Protein AF-0000000078435002 (afdb_homodimer)

Solvent-accessible surface area (backbone atoms only — not comparable to full-atom values): 14988 Å² total; per-residue (Å²): 113,74,71,68,45,62,50,75,42,72,59,78,52,92,87,56,78,51,39,52,37,43,17,39,25,58,28,65,91,74,31,23,35,37,30,17,20,17,77,69,24,26,38,39,32,30,66,57,52,79,85,45,70,75,58,66,77,50,84,48,39,54,36,69,52,93,73,52,38,31,23,28,16,34,25,43,51,73,80,34,36,39,34,29,19,25,80,32,93,97,44,79,24,30,34,35,34,30,33,61,91,76,39,40,78,61,39,76,42,77,78,52,76,34,40,34,18,34,30,53,40,93,84,57,51,35,36,37,36,26,22,43,47,94,45,53,87,50,40,41,41,37,36,30,35,54,99,113,74,70,67,46,60,50,76,43,71,58,79,53,92,87,57,79,50,39,52,38,43,17,38,24,58,27,65,89,75,33,24,33,36,29,18,20,16,77,68,25,27,39,38,32,31,66,55,52,78,87,43,71,74,59,67,79,51,84,48,39,56,35,70,53,93,74,51,37,29,24,26,14,34,26,43,53,74,79,34,35,40,33,29,19,25,78,31,94,98,43,79,23,30,35,36,33,31,34,60,90,76,38,40,78,62,40,74,43,78,78,50,77,33,40,33,18,33,31,53,40,93,85,55,52,36,36,37,36,26,23,42,47,94,45,54,86,48,38,42,41,37,35,31,35,54,98

Sequence (294 aa):
MLPVDFYVLSLNLPFLSLQVPHAITLVEHLDLLCIADRENMRVVCPKAGLKSSQGEGQPAATIQEPDLGRVFGVAAYGDIVYVVNGPTSMLPVRGFTIDPRSETIIGHWGEFKNPHSIAVCVNGSALYVSEIGTNHQTNRIWKYVLVMLPVDFYVLSLNLPFLSLQVPHAITLVEHLDLLCIADRENMRVVCPKAGLKSSQGEGQPAATIQEPDLGRVFGVAAYGDIVYVVNGPTSMLPVRGFTIDPRSETIIGHWGEFKNPHSIAVCVNGSALYVSEIGTNHQTNRIWKYVLV

Radius of gyration: 17.51 Å; Cα contacts (8 Å, |Δi|>4): 843; chains: 2; bounding box: 48×48×40 Å

pLDDT: mean 90.38, std 12.0, range [29.78, 98.81]

Structure (mmCIF, N/CA/C/O backbone):
data_AF-0000000078435002-model_v1
#
loop_
_entity.id
_entity.type
_entity.pdbx_description
1 polymer 'Peptidyl-alpha-hydroxyglycine alpha-amidating lyase 2'
#
loop_
_atom_site.group_PDB
_atom_site.id
_atom_site.type_symbol
_atom_site.label_atom_id
_atom_site.label_alt_id
_atom_site.label_comp_id
_atom_site.label_asym_id
_atom_site.label_entity_id
_atom_site.label_seq_id
_atom_site.pdbx_PDB_ins_code
_atom_site.Cartn_x
_atom_site.Cartn_y
_atom_site.Cartn_z
_atom_site.occupancy
_atom_site.B_iso_or_equiv
_atom_site.auth_seq_id
_atom_site.auth_comp_id
_atom_site.auth_asym_id
_atom_site.auth_atom_id
_atom_site.pdbx_PDB_model_num
ATOM 1 N N . MET A 1 1 ? -24.062 8.82 0.445 1 29.8 1 MET A N 1
ATOM 2 C CA . MET A 1 1 ? -23.828 7.602 1.209 1 29.8 1 MET A CA 1
ATOM 3 C C . MET A 1 1 ? -23.344 6.48 0.301 1 29.8 1 MET A C 1
ATOM 5 O O . MET A 1 1 ? -24.062 6.027 -0.587 1 29.8 1 MET A O 1
ATOM 9 N N . LEU A 1 2 ? -22.266 6.602 -0.309 1 38.31 2 LEU A N 1
ATOM 10 C CA . LEU A 1 2 ? -22.031 5.684 -1.415 1 38.31 2 LEU A CA 1
ATOM 11 C C . LEU A 1 2 ? -22.281 4.242 -0.989 1 38.31 2 LEU A C 1
ATOM 13 O O . LEU A 1 2 ? -21.672 3.756 -0.032 1 38.31 2 LEU A O 1
ATOM 17 N N . PRO A 1 3 ? -23.625 3.834 -1.018 1 44.28 3 PRO A N 1
ATOM 18 C CA . PRO A 1 3 ? -24.047 2.465 -0.72 1 44.28 3 PRO A CA 1
ATOM 19 C C . PRO A 1 3 ? -23.094 1.413 -1.276 1 44.28 3 PRO A C 1
ATOM 21 O O . PRO A 1 3 ? -23.203 1.023 -2.441 1 44.28 3 PRO A O 1
ATOM 24 N N . VAL A 1 4 ? -21.844 1.599 -1.103 1 52.09 4 VAL A N 1
ATOM 25 C CA . VAL A 1 4 ? -21.062 0.706 -1.951 1 52.09 4 VAL A CA 1
ATOM 26 C C . VAL A 1 4 ? -21.375 -0.747 -1.607 1 52.09 4 VAL A C 1
ATOM 28 O O . VAL A 1 4 ? -21.156 -1.187 -0.476 1 52.09 4 VAL A O 1
ATOM 31 N N . ASP A 1 5 ? -22.438 -1.175 -2.234 1 66.62 5 ASP A N 1
ATOM 32 C CA . ASP A 1 5 ? -22.641 -2.621 -2.164 1 66.62 5 ASP A CA 1
ATOM 33 C C . ASP A 1 5 ? -21.484 -3.363 -2.826 1 66.62 5 ASP A C 1
ATOM 35 O O . ASP A 1 5 ? -20.953 -2.922 -3.854 1 66.62 5 ASP A O 1
ATOM 39 N N . PHE A 1 6 ? -20.859 -4.078 -1.921 1 75.56 6 PHE A N 1
ATOM 40 C CA . PHE A 1 6 ? -19.766 -4.887 -2.451 1 75.56 6 PHE A CA 1
ATOM 41 C C . PHE A 1 6 ? -20.172 -6.348 -2.559 1 75.56 6 PHE A C 1
ATOM 43 O O . PHE A 1 6 ? -20.906 -6.859 -1.703 1 75.56 6 PHE A O 1
ATOM 50 N N . TYR A 1 7 ? -20 -6.789 -3.771 1 80.56 7 TYR A N 1
ATOM 51 C CA . TYR A 1 7 ? -19.891 -8.242 -3.836 1 80.56 7 TYR A CA 1
ATOM 52 C C . TYR A 1 7 ? -18.469 -8.68 -3.498 1 80.56 7 TYR A C 1
ATOM 54 O O . TYR A 1 7 ? -17.5 -8.086 -3.967 1 80.56 7 TYR A O 1
ATOM 62 N N . VAL A 1 8 ? -18.359 -9.625 -2.555 1 83.19 8 VAL A N 1
ATOM 63 C CA . VAL A 1 8 ? -17.047 -9.977 -2.033 1 83.19 8 VAL A CA 1
ATOM 64 C C . VAL A 1 8 ? -16.719 -11.422 -2.393 1 83.19 8 VAL A C 1
ATOM 66 O O . VAL A 1 8 ? -17.562 -12.305 -2.279 1 83.19 8 VAL A O 1
ATOM 69 N N . LEU A 1 9 ? -15.555 -11.531 -2.891 1 81.38 9 LEU A N 1
ATOM 70 C CA . LEU A 1 9 ? -15.047 -12.875 -3.152 1 81.38 9 LEU A CA 1
ATOM 71 C C . LEU A 1 9 ? -13.625 -13.023 -2.625 1 81.38 9 LEU A C 1
ATOM 73 O O . LEU A 1 9 ? -12.875 -12.047 -2.553 1 81.38 9 LEU A O 1
ATOM 77 N N . SER A 1 10 ? -13.328 -14.203 -2.145 1 80.19 10 SER A N 1
ATOM 78 C CA . SER A 1 10 ? -11.93 -14.539 -1.901 1 80.19 10 SER A CA 1
ATOM 79 C C . SER A 1 10 ? -11.227 -14.945 -3.193 1 80.19 10 SER A C 1
ATOM 81 O O . SER A 1 10 ? -11.703 -15.812 -3.922 1 80.19 10 SER A O 1
ATOM 83 N N . LEU A 1 11 ? -10.234 -14.195 -3.484 1 81.38 11 LEU A N 1
ATOM 84 C CA . LEU A 1 11 ? -9.477 -14.594 -4.664 1 81.38 11 LEU A CA 1
ATOM 85 C C . LEU A 1 11 ? -8.797 -15.945 -4.441 1 81.38 11 LEU A C 1
ATOM 87 O O . LEU A 1 11 ? -8.07 -16.125 -3.459 1 81.38 11 LEU A O 1
ATOM 91 N N . ASN A 1 12 ? -9.148 -16.828 -5.246 1 76.75 12 ASN A N 1
ATOM 92 C CA . ASN A 1 12 ? -8.578 -18.172 -5.145 1 76.75 12 ASN A CA 1
ATOM 93 C C . ASN A 1 12 ? -7.16 -18.219 -5.711 1 76.75 12 ASN A C 1
ATOM 95 O O . ASN A 1 12 ? -6.953 -17.953 -6.898 1 76.75 12 ASN A O 1
ATOM 99 N N . LEU A 1 13 ? -6.227 -18.484 -4.77 1 84.12 13 LEU A N 1
ATOM 100 C CA . LEU A 1 13 ? -4.824 -18.594 -5.152 1 84.12 13 LEU A CA 1
ATOM 101 C C . LEU A 1 13 ? -4.262 -19.969 -4.809 1 84.12 13 LEU A C 1
ATOM 103 O O . LEU A 1 13 ? -3.344 -20.078 -3.992 1 84.12 13 LEU A O 1
ATOM 107 N N . PRO A 1 14 ? -4.809 -21.016 -5.387 1 73 14 PRO A N 1
ATOM 108 C CA . PRO A 1 14 ? -4.516 -22.375 -4.938 1 73 14 PRO A CA 1
ATOM 109 C C . PRO A 1 14 ? -3.023 -22.703 -4.984 1 73 14 PRO A C 1
ATOM 111 O O . PRO A 1 14 ? -2.541 -23.516 -4.191 1 73 14 PRO A O 1
ATOM 114 N N . PHE A 1 15 ? -2.271 -22.078 -5.723 1 78 15 PHE A N 1
ATOM 115 C CA . PHE A 1 15 ? -0.875 -22.469 -5.867 1 78 15 PHE A CA 1
ATOM 116 C C . PHE A 1 15 ? 0.044 -21.469 -5.184 1 78 15 PHE A C 1
ATOM 118 O O . PHE A 1 15 ? 1.267 -21.547 -5.312 1 78 15 PHE A O 1
ATOM 125 N N . LEU A 1 16 ? -0.598 -20.688 -4.418 1 87.25 16 LEU A N 1
ATOM 126 C CA . LEU A 1 16 ? 0.23 -19.656 -3.812 1 87.25 16 LEU A CA 1
ATOM 127 C C . LEU A 1 16 ? 0.142 -19.703 -2.291 1 87.25 16 LEU A C 1
ATOM 129 O O . LEU A 1 16 ? -0.919 -19.453 -1.718 1 87.25 16 LEU A O 1
ATOM 133 N N . SER A 1 17 ? 1.224 -20.203 -1.662 1 92.06 17 SER A N 1
ATOM 134 C CA . SER A 1 17 ? 1.349 -20.172 -0.209 1 92.06 17 SER A CA 1
ATOM 135 C C . SER A 1 17 ? 2.039 -18.891 0.254 1 92.06 17 SER A C 1
ATOM 137 O O . SER A 1 17 ? 3.268 -18.844 0.347 1 92.06 17 SER A O 1
ATOM 139 N N . LEU A 1 18 ? 1.281 -17.984 0.57 1 95.06 18 LEU A N 1
ATOM 140 C CA . LEU A 1 18 ? 1.817 -16.688 0.975 1 95.06 18 LEU A CA 1
ATOM 141 C C . LEU A 1 18 ? 2.26 -16.719 2.434 1 95.06 18 LEU A C 1
ATOM 143 O O . LEU A 1 18 ? 1.685 -17.438 3.248 1 95.06 18 LEU A O 1
ATOM 147 N N . GLN A 1 19 ? 3.279 -16.031 2.709 1 96.5 19 GLN A N 1
ATOM 148 C CA . GLN A 1 19 ? 3.725 -15.789 4.078 1 96.5 19 GLN A CA 1
ATOM 149 C C . GLN A 1 19 ? 3.852 -14.297 4.363 1 96.5 19 GLN A C 1
ATOM 151 O O . GLN A 1 19 ? 4.883 -13.688 4.07 1 96.5 19 GLN A O 1
ATOM 156 N N . VAL A 1 20 ? 2.832 -13.711 4.961 1 96.62 20 VAL A N 1
ATOM 157 C CA . VAL A 1 20 ? 2.68 -12.305 5.328 1 96.62 20 VAL A CA 1
ATOM 158 C C . VAL A 1 20 ? 2.576 -11.453 4.066 1 96.62 20 VAL A C 1
ATOM 160 O O . VAL A 1 20 ? 3.477 -10.664 3.766 1 96.62 20 VAL A O 1
ATOM 163 N N . PRO A 1 21 ? 1.497 -11.594 3.252 1 97.62 21 PRO A N 1
ATOM 164 C CA . PRO A 1 21 ? 1.264 -10.664 2.146 1 97.62 21 PRO A CA 1
ATOM 165 C C . PRO A 1 21 ? 1.124 -9.219 2.613 1 97.62 21 PRO A C 1
ATOM 167 O O . PRO A 1 21 ? 0.013 -8.766 2.896 1 97.62 21 PRO A O 1
ATOM 170 N N . HIS A 1 22 ? 2.207 -8.523 2.615 1 98.44 22 HIS A N 1
ATOM 171 C CA . HIS A 1 22 ? 2.354 -7.266 3.338 1 98.44 22 HIS A CA 1
ATOM 172 C C . HIS A 1 22 ? 1.808 -6.098 2.525 1 98.44 22 HIS A C 1
ATOM 174 O O . HIS A 1 22 ? 1.333 -5.109 3.094 1 98.44 22 HIS A O 1
ATOM 180 N N . ALA A 1 23 ? 1.899 -6.195 1.158 1 98.81 23 ALA A N 1
ATOM 181 C CA . ALA A 1 23 ? 1.432 -5.137 0.271 1 98.81 23 ALA A CA 1
ATOM 182 C C . ALA A 1 23 ? 0.914 -5.707 -1.045 1 98.81 23 ALA A C 1
ATOM 184 O O . ALA A 1 23 ? 1.352 -6.777 -1.479 1 98.81 23 ALA A O 1
ATOM 185 N N . ILE A 1 24 ? 0 -4.953 -1.66 1 98.75 24 ILE A N 1
ATOM 186 C CA . ILE A 1 24 ? -0.522 -5.387 -2.951 1 98.75 24 ILE A CA 1
ATOM 187 C C . ILE A 1 24 ? -0.66 -4.184 -3.883 1 98.75 24 ILE A C 1
ATOM 189 O O . ILE A 1 24 ? -0.829 -3.051 -3.424 1 98.75 24 ILE A O 1
ATOM 193 N N . THR A 1 25 ? -0.55 -4.426 -5.156 1 98.38 25 THR A N 1
ATOM 194 C CA . THR A 1 25 ? -0.807 -3.426 -6.188 1 98.38 25 THR A CA 1
ATOM 195 C C . THR A 1 25 ? -1.347 -4.082 -7.457 1 98.38 25 THR A C 1
ATOM 197 O O . THR A 1 25 ? -1.176 -5.285 -7.66 1 98.38 25 THR A O 1
ATOM 200 N N . LEU A 1 26 ? -2.01 -3.318 -8.258 1 97.06 26 LEU A N 1
ATOM 201 C CA . LEU A 1 26 ? -2.617 -3.83 -9.484 1 97.06 26 LEU A CA 1
ATOM 202 C C . LEU A 1 26 ? -1.849 -3.354 -10.711 1 97.06 26 LEU A C 1
ATOM 204 O O . LEU A 1 26 ? -1.561 -2.162 -10.844 1 97.06 26 LEU A O 1
ATOM 208 N N . VAL A 1 27 ? -1.473 -4.289 -11.477 1 96.69 27 VAL A N 1
ATOM 209 C CA . VAL A 1 27 ? -1.026 -3.992 -12.836 1 96.69 27 VAL A CA 1
ATOM 210 C C . VAL A 1 27 ? -2.154 -4.273 -13.828 1 96.69 27 VAL A C 1
ATOM 212 O O . VAL A 1 27 ? -2.201 -5.344 -14.438 1 96.69 27 VAL A O 1
ATOM 215 N N . GLU A 1 28 ? -2.932 -3.34 -14.055 1 94.12 28 GLU A N 1
ATOM 216 C CA . GLU A 1 28 ? -4.246 -3.561 -14.648 1 94.12 28 GLU A CA 1
ATOM 217 C C . GLU A 1 28 ? -4.133 -3.928 -16.125 1 94.12 28 GLU A C 1
ATOM 219 O O . GLU A 1 28 ? -4.887 -4.77 -16.625 1 94.12 28 GLU A O 1
ATOM 224 N N . HIS A 1 29 ? -3.193 -3.311 -16.797 1 94.12 29 HIS A N 1
ATOM 225 C CA . HIS A 1 29 ? -3.037 -3.605 -18.219 1 94.12 29 HIS A CA 1
ATOM 226 C C . HIS A 1 29 ? -2.721 -5.078 -18.438 1 94.12 29 HIS A C 1
ATOM 228 O O . HIS A 1 29 ? -3.145 -5.664 -19.438 1 94.12 29 HIS A O 1
ATOM 234 N N . LEU A 1 30 ? -2.109 -5.688 -17.469 1 94.69 30 LEU A N 1
ATOM 235 C CA . LEU A 1 30 ? -1.704 -7.086 -17.594 1 94.69 30 LEU A CA 1
ATOM 236 C C . LEU A 1 30 ? -2.643 -7.996 -16.812 1 94.69 30 LEU A C 1
ATOM 238 O O . LEU A 1 30 ? -2.438 -9.211 -16.75 1 94.69 30 LEU A O 1
ATOM 242 N N . ASP A 1 31 ? -3.664 -7.398 -16.188 1 94 31 ASP A N 1
ATOM 243 C CA . ASP A 1 31 ? -4.621 -8.117 -15.359 1 94 31 ASP A CA 1
ATOM 244 C C . ASP A 1 31 ? -3.914 -8.875 -14.242 1 94 31 ASP A C 1
ATOM 246 O O . ASP A 1 31 ? -4.191 -10.062 -14.016 1 94 31 ASP A O 1
ATOM 250 N N . LEU A 1 32 ? -2.965 -8.172 -13.562 1 95.25 32 LEU A N 1
ATOM 251 C CA . LEU A 1 32 ? -2.191 -8.805 -12.5 1 95.25 32 LEU A CA 1
ATOM 252 C C . LEU A 1 32 ? -2.418 -8.102 -11.164 1 95.25 32 LEU A C 1
ATOM 254 O O . LEU A 1 32 ? -2.561 -6.879 -11.117 1 95.25 32 LEU A O 1
ATOM 258 N N . LEU A 1 33 ? -2.494 -8.875 -10.164 1 96.31 33 LEU A N 1
ATOM 259 C CA . LEU A 1 33 ? -2.359 -8.438 -8.773 1 96.31 33 LEU A CA 1
ATOM 260 C C . LEU A 1 33 ? -0.997 -8.828 -8.211 1 96.31 33 LEU A C 1
ATOM 262 O O . LEU A 1 33 ? -0.725 -10.008 -7.996 1 96.31 33 LEU A O 1
ATOM 266 N N . CYS A 1 34 ? -0.119 -7.863 -7.973 1 98.44 34 CYS A N 1
ATOM 267 C CA . CYS A 1 34 ? 1.212 -8.172 -7.461 1 98.44 34 CYS A CA 1
ATOM 268 C C . CYS A 1 34 ? 1.256 -8.039 -5.941 1 98.44 34 CYS A C 1
ATOM 270 O O . CYS A 1 34 ? 0.761 -7.059 -5.387 1 98.44 34 CYS A O 1
ATOM 272 N N . ILE A 1 35 ? 1.831 -9.039 -5.32 1 98.5 35 ILE A N 1
ATOM 273 C CA . ILE A 1 35 ? 1.803 -9.188 -3.869 1 98.5 35 ILE A CA 1
ATOM 274 C C . ILE A 1 35 ? 3.23 -9.234 -3.326 1 98.5 35 ILE A C 1
ATOM 276 O O . ILE A 1 35 ? 4.055 -10.016 -3.799 1 98.5 35 ILE A O 1
ATOM 280 N N . ALA A 1 36 ? 3.523 -8.328 -2.404 1 98.81 36 ALA A N 1
ATOM 281 C CA . ALA A 1 36 ? 4.746 -8.477 -1.621 1 98.81 36 ALA A CA 1
ATOM 282 C C . ALA A 1 36 ? 4.617 -9.609 -0.602 1 98.81 36 ALA A C 1
ATOM 284 O O . ALA A 1 36 ? 4.02 -9.422 0.463 1 98.81 36 ALA A O 1
ATOM 285 N N . ASP A 1 37 ? 5.117 -10.727 -0.977 1 97.94 37 ASP A N 1
ATOM 286 C CA . ASP A 1 37 ? 5.125 -11.891 -0.096 1 97.94 37 ASP A CA 1
ATOM 287 C C . ASP A 1 37 ? 6.332 -11.867 0.837 1 97.94 37 ASP A C 1
ATOM 289 O O . ASP A 1 37 ? 7.309 -12.586 0.616 1 97.94 37 ASP A O 1
ATOM 293 N N . ARG A 1 38 ? 6.207 -11.109 1.902 1 98.25 38 ARG A N 1
ATOM 294 C CA . ARG A 1 38 ? 7.324 -10.547 2.648 1 98.25 38 ARG A CA 1
ATOM 295 C C . ARG A 1 38 ? 8.258 -11.641 3.15 1 98.25 38 ARG A C 1
ATOM 297 O O . ARG A 1 38 ? 9.453 -11.641 2.838 1 98.25 38 ARG A O 1
ATOM 304 N N . GLU A 1 39 ? 7.727 -12.633 3.811 1 97.19 39 GLU A N 1
ATOM 305 C CA . GLU A 1 39 ? 8.602 -13.578 4.5 1 97.19 39 GLU A CA 1
ATOM 306 C C . GLU A 1 39 ? 9.102 -14.664 3.555 1 97.19 39 GLU A C 1
ATOM 308 O O . GLU A 1 39 ? 10.078 -15.359 3.854 1 97.19 39 GLU A O 1
ATOM 313 N N . ASN A 1 40 ? 8.383 -14.836 2.363 1 97.06 40 ASN A N 1
ATOM 314 C CA . ASN A 1 40 ? 8.914 -15.719 1.332 1 97.06 40 ASN A CA 1
ATOM 315 C C . ASN A 1 40 ? 9.938 -15.008 0.455 1 97.06 40 ASN A C 1
ATOM 317 O O . ASN A 1 40 ? 10.508 -15.609 -0.454 1 97.06 40 ASN A O 1
ATOM 321 N N . MET A 1 41 ? 10.148 -13.75 0.726 1 98.31 41 MET A N 1
ATOM 322 C CA . MET A 1 41 ? 11.156 -12.938 0.054 1 98.31 41 MET A CA 1
ATOM 323 C C . MET A 1 41 ? 10.961 -12.961 -1.458 1 98.31 41 MET A C 1
ATOM 325 O O . MET A 1 41 ? 11.906 -13.211 -2.207 1 98.31 41 MET A O 1
ATOM 329 N N . ARG A 1 42 ? 9.711 -12.625 -1.868 1 98.56 42 ARG A N 1
ATOM 330 C CA . ARG A 1 42 ? 9.367 -12.625 -3.287 1 98.56 42 ARG A CA 1
ATOM 331 C C . ARG A 1 42 ? 8.188 -11.703 -3.566 1 98.56 42 ARG A C 1
ATOM 333 O O . ARG A 1 42 ? 7.496 -11.281 -2.641 1 98.56 42 ARG A O 1
ATOM 340 N N . VAL A 1 43 ? 8.094 -11.359 -4.809 1 98.75 43 VAL A N 1
ATOM 341 C CA . VAL A 1 43 ? 6.875 -10.758 -5.344 1 98.75 43 VAL A CA 1
ATOM 342 C C . VAL A 1 43 ? 6.172 -11.75 -6.266 1 98.75 43 VAL A C 1
ATOM 344 O O . VAL A 1 43 ? 6.801 -12.336 -7.156 1 98.75 43 VAL A O 1
ATOM 347 N N . VAL A 1 44 ? 4.938 -12.016 -6 1 98 44 VAL A N 1
ATOM 348 C CA . VAL A 1 44 ? 4.156 -12.875 -6.883 1 98 44 VAL A CA 1
ATOM 349 C C . VAL A 1 44 ? 3.018 -12.07 -7.512 1 98 44 VAL A C 1
ATOM 351 O O . VAL A 1 44 ? 2.432 -11.195 -6.863 1 98 44 VAL A O 1
ATOM 354 N N . CYS A 1 45 ? 2.695 -12.398 -8.773 1 97.19 45 CYS A N 1
ATOM 355 C CA . CYS A 1 45 ? 1.688 -11.648 -9.516 1 97.19 45 CYS A CA 1
ATOM 356 C C . CYS A 1 45 ? 0.699 -12.586 -10.195 1 97.19 45 CYS A C 1
ATOM 358 O O . CYS A 1 45 ? 0.815 -12.859 -11.391 1 97.19 45 CYS A O 1
ATOM 360 N N . PRO A 1 46 ? -0.263 -13.008 -9.445 1 95.12 46 PRO A N 1
ATOM 361 C CA . PRO A 1 46 ? -1.338 -13.797 -10.055 1 95.12 46 PRO A CA 1
ATOM 362 C C . PRO A 1 46 ? -2.295 -12.945 -10.883 1 95.12 46 PRO A C 1
ATOM 364 O O . PRO A 1 46 ? -2.229 -11.711 -10.844 1 95.12 46 PRO A O 1
ATOM 367 N N . LYS A 1 47 ? -3.146 -13.664 -11.641 1 93.12 47 LYS A N 1
ATOM 368 C CA . LYS A 1 47 ? -4.211 -12.961 -12.352 1 93.12 47 LYS A CA 1
ATOM 369 C C . LYS A 1 47 ? -5.184 -12.305 -11.383 1 93.12 47 LYS A C 1
ATOM 371 O O . LYS A 1 47 ? -5.59 -12.914 -10.391 1 93.12 47 LYS A O 1
ATOM 376 N N . ALA A 1 48 ? -5.457 -11.062 -11.648 1 91.88 48 ALA A N 1
ATOM 377 C CA . ALA A 1 48 ? -6.34 -10.289 -10.773 1 91.88 48 ALA A CA 1
ATOM 378 C C . ALA A 1 48 ? -7.805 -10.578 -11.086 1 91.88 48 ALA A C 1
ATOM 380 O O . ALA A 1 48 ? -8.68 -10.383 -10.234 1 91.88 48 ALA A O 1
ATOM 381 N N . GLY A 1 49 ? -8.117 -11.016 -12.359 1 89.12 49 GLY A N 1
ATOM 382 C CA . GLY A 1 49 ? -9.484 -11.289 -12.766 1 89.12 49 GLY A CA 1
ATOM 383 C C . GLY A 1 49 ? -10.305 -10.031 -13 1 89.12 49 GLY A C 1
ATOM 384 O O . GLY A 1 49 ? -11.492 -9.992 -12.68 1 89.12 49 GLY A O 1
ATOM 385 N N . LEU A 1 50 ? -9.672 -8.945 -13.445 1 86.62 50 LEU A N 1
ATOM 386 C CA . LEU A 1 50 ? -10.359 -7.688 -13.711 1 86.62 50 LEU A CA 1
ATOM 387 C C . LEU A 1 50 ? -11.133 -7.758 -15.023 1 86.62 50 LEU A C 1
ATOM 389 O O . LEU A 1 50 ? -12.156 -7.09 -15.188 1 86.62 50 LEU A O 1
ATOM 393 N N . LYS A 1 51 ? -10.609 -8.344 -16.062 1 78.75 51 LYS A N 1
ATOM 394 C CA . LYS A 1 51 ? -11.203 -8.375 -17.391 1 78.75 51 LYS A CA 1
ATOM 395 C C . LYS A 1 51 ? -11.984 -9.664 -17.609 1 78.75 51 LYS A C 1
ATOM 397 O O . LYS A 1 51 ? -13.062 -9.648 -18.219 1 78.75 51 LYS A O 1
ATOM 402 N N . SER A 1 52 ? -11.398 -10.734 -17.328 1 70.5 52 SER A N 1
ATOM 403 C CA . SER A 1 52 ? -12.016 -12.047 -17.5 1 70.5 52 SER A CA 1
ATOM 404 C C . SER A 1 52 ? -11.531 -13.023 -16.438 1 70.5 52 SER A C 1
ATOM 406 O O . SER A 1 52 ? -10.469 -12.836 -15.844 1 70.5 52 SER A O 1
ATOM 408 N N . SER A 1 53 ? -12.469 -13.789 -16.047 1 66.88 53 SER A N 1
ATOM 409 C CA . SER A 1 53 ? -12.078 -14.867 -15.133 1 66.88 53 SER A CA 1
ATOM 410 C C . SER A 1 53 ? -11.164 -15.867 -15.836 1 66.88 53 SER A C 1
ATOM 412 O O . SER A 1 53 ? -10.641 -16.781 -15.203 1 66.88 53 SER A O 1
ATOM 414 N N . GLN A 1 54 ? -10.938 -15.547 -17.125 1 65.31 54 GLN A N 1
ATOM 415 C CA . GLN A 1 54 ? -10.086 -16.469 -17.859 1 65.31 54 GLN A CA 1
ATOM 416 C C . GLN A 1 54 ? -8.656 -16.438 -17.344 1 65.31 54 GLN A C 1
ATOM 418 O O . GLN A 1 54 ? -8.094 -15.359 -17.125 1 65.31 54 GLN A O 1
ATOM 423 N N . GLY A 1 55 ? -8.094 -17.578 -16.953 1 62.34 55 GLY A N 1
ATOM 424 C CA . GLY A 1 55 ? -6.723 -17.719 -16.5 1 62.34 55 GLY A CA 1
ATOM 425 C C . GLY A 1 55 ? -6.609 -17.828 -14.984 1 62.34 55 GLY A C 1
ATOM 426 O O . GLY A 1 55 ? -5.508 -17.938 -14.445 1 62.34 55 GLY A O 1
ATOM 427 N N . GLU A 1 56 ? -7.848 -17.609 -14.438 1 65.56 56 GLU A N 1
ATOM 428 C CA . GLU A 1 56 ? -7.832 -17.922 -13.016 1 65.56 56 GLU A CA 1
ATOM 429 C C . GLU A 1 56 ? -7.285 -19.328 -12.766 1 65.56 56 GLU A C 1
ATOM 431 O O . GLU A 1 56 ?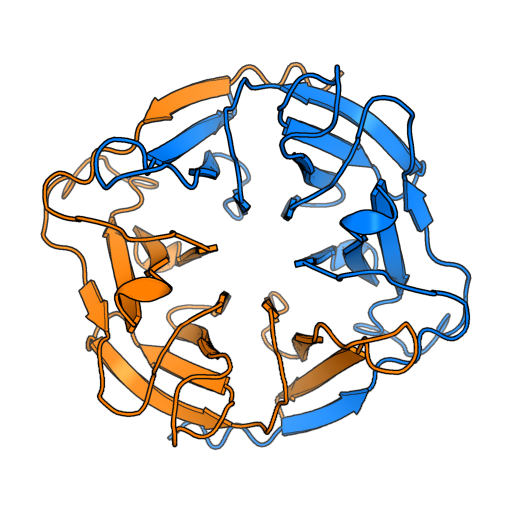 -7.582 -20.266 -13.523 1 65.56 56 GLU A O 1
ATOM 436 N N . GLY A 1 57 ? -6.34 -19.344 -12.016 1 69 57 GLY A N 1
ATOM 437 C CA . GLY A 1 57 ? -5.75 -20.641 -11.75 1 69 57 GLY A CA 1
ATOM 438 C C . GLY A 1 57 ? -4.375 -20.812 -12.367 1 69 57 GLY A C 1
ATOM 439 O O . GLY A 1 57 ? -3.662 -21.766 -12.055 1 69 57 GLY A O 1
ATOM 440 N N . GLN A 1 58 ? -4.039 -19.984 -13.359 1 79.75 58 GLN A N 1
ATOM 441 C CA . GLN A 1 58 ? -2.691 -20.047 -13.914 1 79.75 58 GLN A CA 1
ATOM 442 C C . GLN A 1 58 ? -1.646 -19.656 -12.875 1 79.75 58 GLN A C 1
ATOM 444 O O . GLN A 1 58 ? -1.941 -18.906 -11.938 1 79.75 58 GLN A O 1
ATOM 449 N N . PRO A 1 59 ? -0.44 -20.312 -13.102 1 89.25 59 PRO A N 1
ATOM 450 C CA . PRO A 1 59 ? 0.612 -19.953 -12.148 1 89.25 59 PRO A CA 1
ATOM 451 C C . PRO A 1 59 ? 0.924 -18.453 -12.156 1 89.25 59 PRO A C 1
ATOM 453 O O . PRO A 1 59 ? 0.896 -17.812 -13.219 1 89.25 59 PRO A O 1
ATOM 456 N N . ALA A 1 60 ? 1.156 -17.969 -11.078 1 94.19 60 ALA A N 1
ATOM 457 C CA . ALA A 1 60 ? 1.486 -16.562 -10.93 1 94.19 60 ALA A CA 1
ATOM 458 C C . ALA A 1 60 ? 2.918 -16.281 -11.375 1 94.19 60 ALA A C 1
ATOM 460 O O . ALA A 1 60 ? 3.816 -17.094 -11.156 1 94.19 60 ALA A O 1
ATOM 461 N N . ALA A 1 61 ? 3.094 -15.156 -12.078 1 95.81 61 ALA A N 1
ATOM 462 C CA . ALA A 1 61 ? 4.465 -14.672 -12.227 1 95.81 61 ALA A CA 1
ATOM 463 C C . ALA A 1 61 ? 5.133 -14.508 -10.859 1 95.81 61 ALA A C 1
ATOM 465 O O . ALA A 1 61 ? 4.504 -14.047 -9.906 1 95.81 61 ALA A O 1
ATOM 466 N N . THR A 1 62 ? 6.434 -14.898 -10.742 1 97.81 62 THR A N 1
ATOM 467 C CA . THR A 1 62 ? 7.137 -14.875 -9.469 1 97.81 62 THR A CA 1
ATOM 468 C C . THR A 1 62 ? 8.531 -14.266 -9.625 1 97.81 62 THR A C 1
ATOM 470 O O . THR A 1 62 ? 9.297 -14.68 -10.492 1 97.81 62 THR A O 1
ATOM 473 N N . ILE A 1 63 ? 8.789 -13.297 -8.922 1 98.5 63 ILE A N 1
ATOM 474 C CA . ILE A 1 63 ? 10.109 -12.672 -8.859 1 98.5 63 ILE A CA 1
ATOM 475 C C . ILE A 1 63 ? 10.75 -12.953 -7.504 1 98.5 63 ILE A C 1
ATOM 477 O O . ILE A 1 63 ? 10.273 -12.469 -6.473 1 98.5 63 ILE A O 1
ATOM 481 N N . GLN A 1 64 ? 11.742 -13.734 -7.496 1 97.88 64 GLN A N 1
ATOM 482 C CA . GLN A 1 64 ? 12.516 -14.094 -6.316 1 97.88 64 GLN A CA 1
ATOM 483 C C . GLN A 1 64 ? 14.008 -14.188 -6.641 1 97.88 64 G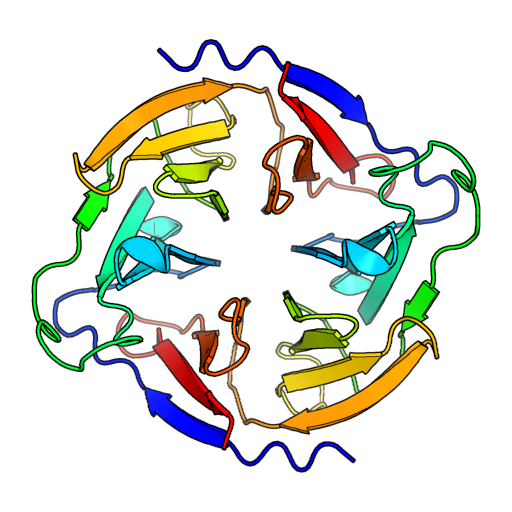LN A C 1
ATOM 485 O O . GLN A 1 64 ? 14.445 -15.133 -7.297 1 97.88 64 GLN A O 1
ATOM 490 N N . GLU A 1 65 ? 14.672 -13.203 -6.309 1 96.38 65 GLU A N 1
ATOM 491 C CA . GLU A 1 65 ? 16.109 -13.125 -6.555 1 96.38 65 GLU A CA 1
ATOM 492 C C . GLU A 1 65 ? 16.875 -13 -5.246 1 96.38 65 GLU A C 1
ATOM 494 O O . GLU A 1 65 ? 16.359 -12.492 -4.254 1 96.38 65 GLU A O 1
ATOM 499 N N . PRO A 1 66 ? 18.156 -13.391 -5.207 1 95.06 66 PRO A N 1
ATOM 500 C CA . PRO A 1 66 ? 18.938 -13.422 -3.973 1 95.06 66 PRO A CA 1
ATOM 501 C C . PRO A 1 66 ? 19.094 -12.047 -3.33 1 95.06 66 PRO A C 1
ATOM 503 O O . PRO A 1 66 ? 19.266 -11.945 -2.113 1 95.06 66 PRO A O 1
ATOM 506 N N . ASP A 1 67 ? 18.969 -11.023 -4.145 1 96.75 67 ASP A N 1
ATOM 507 C CA . ASP A 1 67 ? 19.25 -9.703 -3.586 1 96.75 67 ASP A CA 1
ATOM 508 C C . ASP A 1 67 ? 17.969 -8.992 -3.18 1 96.75 67 ASP A C 1
ATOM 510 O O . ASP A 1 67 ? 18 -7.875 -2.658 1 96.75 67 ASP A O 1
ATOM 514 N N . LEU A 1 68 ? 16.875 -9.57 -3.367 1 97.88 68 LEU A N 1
ATOM 515 C CA . LEU A 1 68 ? 15.594 -8.906 -3.111 1 97.88 68 LEU A CA 1
ATOM 516 C C . LEU A 1 68 ? 15.305 -8.844 -1.615 1 97.88 68 LEU A C 1
ATOM 518 O O . LEU A 1 68 ? 14.961 -7.785 -1.087 1 97.88 68 LEU A O 1
ATOM 522 N N . GLY A 1 69 ? 15.469 -10.016 -0.903 1 98.12 69 GLY A N 1
ATOM 523 C CA . GLY A 1 69 ? 15.172 -10.078 0.52 1 98.12 69 GLY A CA 1
ATOM 524 C C . GLY A 1 69 ? 13.695 -9.914 0.829 1 98.12 69 GLY A C 1
ATOM 525 O O . GLY A 1 69 ? 12.844 -10.211 -0.012 1 98.12 69 GLY A O 1
ATOM 526 N N . ARG A 1 70 ? 13.398 -9.57 2.123 1 98.62 70 ARG A N 1
ATOM 527 C CA . ARG A 1 70 ? 12.023 -9.344 2.549 1 98.62 70 ARG A CA 1
ATOM 528 C C . ARG A 1 70 ? 11.422 -8.133 1.844 1 98.62 70 ARG A C 1
ATOM 530 O O . ARG A 1 70 ? 12.055 -7.086 1.745 1 98.62 70 ARG A O 1
ATOM 537 N N . VAL A 1 71 ? 10.258 -8.266 1.337 1 98.75 71 VAL A N 1
ATOM 538 C CA . VAL A 1 71 ? 9.625 -7.203 0.56 1 98.75 71 VAL A CA 1
ATOM 539 C C . VAL A 1 71 ? 8.484 -6.586 1.36 1 98.75 71 VAL A C 1
ATOM 541 O O . VAL A 1 71 ? 7.648 -7.305 1.92 1 98.75 71 VAL A O 1
ATOM 544 N N . PHE A 1 72 ? 8.391 -5.223 1.349 1 98.75 72 PHE A N 1
ATOM 545 C CA . PHE A 1 72 ? 7.434 -4.543 2.217 1 98.75 72 PHE A CA 1
ATOM 546 C C . PHE A 1 72 ? 6.441 -3.729 1.396 1 98.75 72 PHE A C 1
ATOM 548 O O . PHE A 1 72 ? 5.285 -3.562 1.794 1 98.75 72 PHE A O 1
ATOM 555 N N . GLY A 1 73 ? 6.887 -3.105 0.286 1 98.75 73 GLY A N 1
ATOM 556 C CA . GLY A 1 73 ? 6.004 -2.252 -0.495 1 98.75 73 GLY A CA 1
ATOM 557 C C . GLY A 1 73 ? 6.07 -2.527 -1.984 1 98.75 73 GLY A C 1
ATOM 558 O O . GLY A 1 73 ? 7.137 -2.859 -2.512 1 98.75 73 GLY A O 1
ATOM 559 N N . VAL A 1 74 ? 4.949 -2.383 -2.646 1 98.81 74 VAL A N 1
ATOM 560 C CA . VAL A 1 74 ? 4.836 -2.512 -4.094 1 98.81 74 VAL A CA 1
ATOM 561 C C . VAL A 1 74 ? 3.908 -1.428 -4.641 1 98.81 74 VAL A C 1
ATOM 563 O O . VAL A 1 74 ? 2.914 -1.073 -4 1 98.81 74 VAL A O 1
ATOM 566 N N . ALA A 1 75 ? 4.238 -0.904 -5.754 1 98 75 ALA A N 1
ATOM 567 C CA . ALA A 1 75 ? 3.404 0.044 -6.492 1 98 75 ALA A CA 1
ATOM 568 C C . ALA A 1 75 ? 3.605 -0.105 -7.996 1 98 75 ALA A C 1
ATOM 570 O O . ALA A 1 75 ? 4.73 -0.296 -8.461 1 98 75 ALA A O 1
ATOM 571 N N . ALA A 1 76 ? 2.523 0.007 -8.711 1 96.88 76 ALA A N 1
ATOM 572 C CA . ALA A 1 76 ? 2.59 -0.235 -10.148 1 96.88 76 ALA A CA 1
ATOM 573 C C . ALA A 1 76 ? 2.51 1.074 -10.93 1 96.88 76 ALA A C 1
ATOM 575 O O . ALA A 1 76 ? 1.828 2.012 -10.508 1 96.88 76 ALA A O 1
ATOM 576 N N . TYR A 1 77 ? 3.191 1.128 -12.008 1 94.25 77 TYR A N 1
ATOM 577 C CA . TYR A 1 77 ? 3.088 2.15 -13.039 1 94.25 77 TYR A CA 1
ATOM 578 C C . TYR A 1 77 ? 3.227 1.537 -14.43 1 94.25 77 TYR A C 1
ATOM 580 O O . TYR A 1 77 ? 4.281 0.999 -14.773 1 94.25 77 TYR A O 1
ATOM 588 N N . GLY A 1 78 ? 2.146 1.735 -15.203 1 93.69 78 GLY A N 1
ATOM 589 C CA . GLY A 1 78 ? 2.15 0.998 -16.453 1 93.69 78 GLY A CA 1
ATOM 590 C C . GLY A 1 78 ? 2.254 -0.503 -16.266 1 93.69 78 GLY A C 1
ATOM 591 O O . GLY A 1 78 ? 1.454 -1.099 -15.539 1 93.69 78 GLY A O 1
ATOM 592 N N . ASP A 1 79 ? 3.371 -1.107 -16.922 1 96 79 ASP A N 1
ATOM 593 C CA . ASP A 1 79 ? 3.539 -2.555 -16.844 1 96 79 ASP A CA 1
ATOM 594 C C . ASP A 1 79 ? 4.668 -2.92 -15.883 1 96 79 ASP A C 1
ATOM 596 O O . ASP A 1 79 ? 5.113 -4.07 -15.844 1 96 79 ASP A O 1
ATOM 600 N N . ILE A 1 80 ? 5.105 -1.924 -15.125 1 95.75 80 ILE A N 1
ATOM 601 C CA . ILE A 1 80 ? 6.242 -2.133 -14.234 1 95.75 80 ILE A CA 1
ATOM 602 C C . ILE A 1 80 ? 5.789 -2.018 -12.781 1 95.75 80 ILE A C 1
ATOM 604 O O . ILE A 1 80 ? 4.773 -1.382 -12.492 1 95.75 80 ILE A O 1
ATOM 608 N N . VAL A 1 81 ? 6.508 -2.705 -11.898 1 97.31 81 VAL A N 1
ATOM 609 C CA . VAL A 1 81 ? 6.227 -2.658 -10.469 1 97.31 81 VAL A CA 1
ATOM 610 C C . VAL A 1 81 ? 7.461 -2.17 -9.719 1 97.31 81 VAL A C 1
ATOM 612 O O . VAL A 1 81 ? 8.562 -2.684 -9.922 1 97.31 81 VAL A O 1
ATOM 615 N N . TYR A 1 82 ? 7.273 -1.174 -8.938 1 97 82 TYR A N 1
ATOM 616 C CA . TYR A 1 82 ? 8.297 -0.706 -8.008 1 97 82 TYR A CA 1
ATOM 617 C C . TYR A 1 82 ? 8.141 -1.363 -6.645 1 97 82 TYR A C 1
ATOM 619 O O . TYR A 1 82 ? 7.027 -1.494 -6.137 1 97 82 TYR A O 1
ATOM 627 N N . VAL A 1 83 ? 9.25 -1.773 -6.105 1 98.31 83 VAL A N 1
ATOM 628 C CA . VAL A 1 83 ? 9.273 -2.57 -4.887 1 98.31 83 VAL A CA 1
ATOM 629 C C . VAL A 1 83 ? 10.289 -1.991 -3.906 1 98.31 83 VAL A C 1
ATOM 631 O O . VAL A 1 83 ? 11.352 -1.522 -4.316 1 98.31 83 VAL A O 1
ATOM 634 N N . VAL A 1 84 ? 9.984 -1.969 -2.672 1 98.38 84 VAL A N 1
ATOM 635 C CA . VAL A 1 84 ? 11 -1.702 -1.656 1 98.38 84 VAL A CA 1
ATOM 636 C C . VAL A 1 84 ? 11.141 -2.914 -0.74 1 98.38 84 VAL A C 1
ATOM 638 O O . VAL A 1 84 ? 10.148 -3.488 -0.296 1 98.38 84 VAL A O 1
ATOM 641 N N . ASN A 1 85 ? 12.406 -3.355 -0.569 1 98.56 85 ASN A N 1
ATOM 642 C CA . ASN A 1 85 ? 12.664 -4.352 0.466 1 98.56 85 ASN A CA 1
ATOM 643 C C . ASN A 1 85 ? 12.906 -3.697 1.823 1 98.56 85 ASN A C 1
ATOM 645 O O . ASN A 1 85 ? 12.75 -2.484 1.97 1 98.56 85 ASN A O 1
ATOM 649 N N . GLY A 1 86 ? 13.078 -4.492 2.848 1 97.75 86 GLY A N 1
ATOM 650 C CA . GLY A 1 86 ? 13.422 -4.039 4.184 1 97.75 86 GLY A CA 1
ATOM 651 C C . GLY A 1 86 ? 14.578 -4.809 4.793 1 97.75 86 GLY A C 1
ATOM 652 O O . GLY A 1 86 ? 15.211 -5.625 4.121 1 97.75 86 GLY A O 1
ATOM 653 N N . PRO A 1 87 ? 14.883 -4.453 5.977 1 95.69 87 PRO A N 1
ATOM 654 C CA . PRO A 1 87 ? 16.031 -5.094 6.613 1 95.69 87 PRO A CA 1
ATOM 655 C C . PRO A 1 87 ? 15.992 -6.617 6.523 1 95.69 87 PRO A C 1
ATOM 657 O O . PRO A 1 87 ? 15.016 -7.238 6.961 1 95.69 87 PRO A O 1
ATOM 660 N N . THR A 1 88 ? 16.875 -7.176 5.797 1 94.62 88 THR A N 1
ATOM 661 C CA . THR A 1 88 ? 17.141 -8.602 5.617 1 94.62 88 THR A CA 1
ATOM 662 C C . THR A 1 88 ? 18.641 -8.891 5.734 1 94.62 88 THR A C 1
ATOM 664 O O . THR A 1 88 ? 19.453 -8.289 5.023 1 94.62 88 THR A O 1
ATOM 667 N N . SER A 1 89 ? 19.062 -9.766 6.574 1 90.44 89 SER A N 1
ATOM 668 C CA . SER A 1 89 ? 20.469 -9.992 6.93 1 90.44 89 SER A CA 1
ATOM 669 C C . SER A 1 89 ? 21.375 -9.875 5.711 1 90.44 89 SER A C 1
ATOM 671 O O . SER A 1 89 ? 21.141 -10.531 4.691 1 90.44 89 SER A O 1
ATOM 673 N N . MET A 1 90 ? 22.344 -8.898 5.738 1 92.44 90 MET A N 1
ATOM 674 C CA . MET A 1 90 ? 23.484 -8.688 4.852 1 92.44 90 MET A CA 1
ATOM 675 C C . MET A 1 90 ? 23.016 -8.188 3.486 1 92.44 90 MET A C 1
ATOM 677 O O . MET A 1 90 ? 23.766 -8.258 2.512 1 92.44 90 MET A O 1
ATOM 681 N N . LEU A 1 91 ? 21.75 -7.844 3.283 1 96.81 91 LEU A N 1
ATOM 682 C CA . LEU A 1 91 ? 21.297 -7.305 2.008 1 96.81 91 LEU A CA 1
ATOM 683 C C . LEU A 1 91 ? 21.078 -5.797 2.1 1 96.81 91 LEU A C 1
ATOM 685 O O . LEU A 1 91 ? 20.578 -5.297 3.111 1 96.81 91 LEU A O 1
ATOM 689 N N . PRO A 1 92 ? 21.516 -5.055 1.08 1 97.38 92 PRO A N 1
ATOM 690 C CA . PRO A 1 92 ? 21.156 -3.635 1.054 1 97.38 92 PRO A CA 1
ATOM 691 C C . PRO A 1 92 ? 19.641 -3.408 1.045 1 97.38 92 PRO A C 1
ATOM 693 O O . PRO A 1 92 ? 18.906 -4.18 0.428 1 97.38 92 PRO A O 1
ATOM 696 N N . VAL A 1 93 ? 19.188 -2.439 1.752 1 97.69 93 VAL A N 1
ATOM 697 C CA . VAL A 1 93 ? 17.797 -2.025 1.731 1 97.69 93 VAL A CA 1
ATOM 698 C C . VAL A 1 93 ? 17.594 -0.946 0.67 1 97.69 93 VAL A C 1
ATOM 700 O O . VAL A 1 93 ? 18.156 0.143 0.768 1 97.69 93 VAL A O 1
ATOM 703 N N . ARG A 1 94 ? 16.812 -1.224 -0.359 1 97.25 94 ARG A N 1
ATOM 704 C CA . ARG A 1 94 ? 16.719 -0.341 -1.518 1 97.25 94 ARG A CA 1
ATOM 705 C C . ARG A 1 94 ? 15.438 -0.603 -2.299 1 97.25 94 ARG A C 1
ATOM 707 O O . ARG A 1 94 ? 14.625 -1.444 -1.908 1 97.25 94 ARG A O 1
ATOM 714 N N . GLY A 1 95 ? 15.25 0.195 -3.318 1 96.75 95 GLY A N 1
ATOM 715 C CA . GLY A 1 95 ? 14.172 -0.008 -4.27 1 96.75 95 GLY A CA 1
ATOM 716 C C . GLY A 1 95 ? 14.57 -0.871 -5.449 1 96.75 95 GLY A C 1
ATOM 717 O O . GLY A 1 95 ? 15.75 -0.938 -5.805 1 96.75 95 GLY A O 1
ATOM 718 N N . PHE A 1 96 ? 13.57 -1.507 -5.977 1 97.12 96 PHE A N 1
ATOM 719 C CA . PHE A 1 96 ? 13.719 -2.359 -7.152 1 97.12 96 PHE A CA 1
ATOM 720 C C . PHE A 1 96 ? 12.664 -2.027 -8.195 1 97.12 96 PHE A C 1
ATOM 722 O O . PHE A 1 96 ? 11.531 -1.678 -7.855 1 97.12 96 PHE A O 1
ATOM 729 N N . THR A 1 97 ? 13.094 -2.088 -9.414 1 96.25 97 THR A N 1
ATOM 730 C CA . THR A 1 97 ? 12.148 -2.074 -10.531 1 96.25 97 THR A CA 1
ATOM 731 C C . THR A 1 97 ? 12.008 -3.467 -11.141 1 96.25 97 THR A C 1
ATOM 733 O O 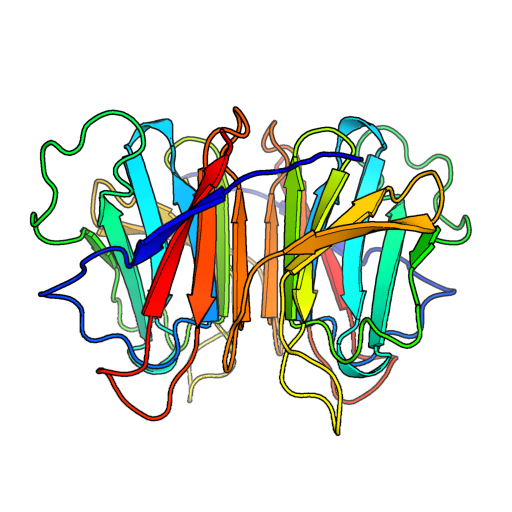. THR A 1 97 ? 13.008 -4.098 -11.484 1 96.25 97 THR A O 1
ATOM 736 N N . ILE A 1 98 ? 10.75 -3.928 -11.203 1 97.5 98 ILE A N 1
ATOM 737 C CA . ILE A 1 98 ? 10.547 -5.285 -11.695 1 97.5 98 ILE A CA 1
ATOM 738 C C . ILE A 1 98 ? 9.625 -5.262 -12.914 1 97.5 98 ILE A C 1
ATOM 740 O O . ILE A 1 98 ? 8.703 -4.449 -12.984 1 97.5 98 ILE A O 1
ATOM 744 N N . ASP A 1 99 ? 9.891 -6.156 -13.836 1 97.62 99 ASP A N 1
ATOM 745 C CA . ASP A 1 99 ? 8.984 -6.477 -14.938 1 97.62 99 ASP A CA 1
ATOM 746 C C . ASP A 1 99 ? 8.336 -7.844 -14.742 1 97.62 99 ASP A C 1
ATOM 748 O O . ASP A 1 99 ? 8.992 -8.875 -14.93 1 97.62 99 ASP A O 1
ATOM 752 N N . PRO A 1 100 ? 7.055 -7.789 -14.328 1 97.56 100 PRO A N 1
ATOM 753 C CA . PRO A 1 100 ? 6.422 -9.078 -14.055 1 97.56 100 PRO A CA 1
ATOM 754 C C . PRO A 1 100 ? 6.348 -9.977 -15.289 1 97.56 100 PRO A C 1
ATOM 756 O O . PRO A 1 100 ? 6.277 -11.203 -15.164 1 97.56 100 PRO A O 1
ATOM 759 N N . ARG A 1 101 ? 6.395 -9.445 -16.5 1 97.12 101 ARG A N 1
ATOM 760 C CA . ARG A 1 101 ? 6.285 -10.219 -17.719 1 97.12 101 ARG A CA 1
ATOM 761 C C . ARG A 1 101 ? 7.512 -11.109 -17.922 1 97.12 101 ARG A C 1
ATOM 763 O O . ARG A 1 101 ? 7.391 -12.242 -18.391 1 97.12 101 ARG A O 1
ATOM 770 N N . SER A 1 102 ? 8.625 -10.586 -17.547 1 97.12 102 SER A N 1
ATOM 771 C CA . SER A 1 102 ? 9.859 -11.352 -17.688 1 97.12 102 SER A CA 1
ATOM 772 C C . SER A 1 102 ? 10.305 -11.945 -16.344 1 97.12 102 SER A C 1
ATOM 774 O O . SER A 1 102 ? 11.297 -12.672 -16.281 1 97.12 102 SER A O 1
ATOM 776 N N . GLU A 1 103 ? 9.562 -11.625 -15.242 1 97.56 103 GLU A N 1
ATOM 777 C CA . GLU A 1 103 ? 9.867 -12.102 -13.898 1 97.56 103 GLU A CA 1
ATOM 778 C C . GLU A 1 103 ? 11.305 -11.766 -13.5 1 97.56 103 GLU A C 1
ATOM 780 O O . GLU A 1 103 ? 12.023 -12.625 -12.969 1 97.56 103 GLU A O 1
ATOM 785 N N . THR A 1 104 ? 11.641 -10.477 -13.812 1 96.44 104 THR A N 1
ATOM 786 C CA . THR A 1 104 ? 13.023 -10.086 -13.547 1 96.44 104 THR A CA 1
ATOM 787 C C . THR A 1 104 ? 13.078 -8.719 -12.859 1 96.44 104 THR A C 1
ATOM 789 O O . THR A 1 104 ? 12.172 -7.902 -13.023 1 96.44 104 THR A O 1
ATOM 792 N N . ILE A 1 105 ? 14.156 -8.547 -12.102 1 97.31 105 ILE A N 1
ATOM 793 C CA . ILE A 1 105 ? 14.508 -7.227 -11.594 1 97.31 105 ILE A CA 1
ATOM 794 C C . ILE A 1 105 ? 15.289 -6.457 -12.656 1 97.31 105 ILE A C 1
ATOM 796 O O . ILE A 1 105 ? 16.328 -6.914 -13.125 1 97.31 105 ILE A O 1
ATOM 800 N N . ILE A 1 106 ? 14.789 -5.344 -13.031 1 96.12 106 ILE A N 1
ATOM 801 C CA . ILE A 1 106 ? 15.422 -4.641 -14.141 1 96.12 106 ILE A CA 1
ATOM 802 C C . ILE A 1 106 ? 16.062 -3.35 -13.641 1 96.12 106 ILE A C 1
ATOM 804 O O . ILE A 1 106 ? 16.625 -2.582 -14.43 1 96.12 106 ILE A O 1
ATOM 808 N N . GLY A 1 107 ? 15.992 -3.045 -12.32 1 94.88 107 GLY A N 1
ATOM 809 C CA . GLY A 1 107 ? 16.625 -1.849 -11.781 1 94.88 107 GLY A CA 1
ATOM 810 C C . GLY A 1 107 ? 16.734 -1.855 -10.266 1 94.88 107 GLY A C 1
ATOM 811 O O . GLY A 1 107 ? 15.961 -2.541 -9.594 1 94.88 107 GLY A O 1
ATOM 812 N N . HIS A 1 108 ? 17.719 -1.17 -9.727 1 95.75 108 HIS A N 1
ATOM 813 C CA . HIS A 1 108 ? 17.953 -0.916 -8.312 1 95.75 108 HIS A CA 1
ATOM 814 C C . HIS A 1 108 ? 18.125 0.576 -8.039 1 95.75 108 HIS A C 1
ATOM 816 O O . HIS A 1 108 ? 18.75 1.291 -8.82 1 95.75 108 HIS A O 1
ATOM 822 N N . TRP A 1 109 ? 17.547 1.014 -6.996 1 93 109 TRP A N 1
ATOM 823 C CA . TRP A 1 109 ? 17.656 2.441 -6.719 1 93 109 TRP A CA 1
ATOM 824 C C . TRP A 1 109 ? 17.453 2.725 -5.234 1 93 109 TRP A C 1
ATOM 826 O O . TRP A 1 109 ? 16.891 1.898 -4.512 1 93 109 TRP A O 1
ATOM 836 N N . GLY A 1 110 ? 17.953 3.801 -4.816 1 92.25 110 GLY A N 1
ATOM 837 C CA . GLY A 1 110 ? 17.688 4.289 -3.473 1 92.25 110 GLY A CA 1
ATOM 838 C C . GLY A 1 110 ? 18.516 3.594 -2.41 1 92.25 110 GLY A C 1
ATOM 839 O O . GLY A 1 110 ? 19.172 2.59 -2.686 1 92.25 110 GLY A O 1
ATOM 840 N N . GLU A 1 111 ? 18.562 4.152 -1.28 1 92.56 111 GLU A N 1
ATOM 841 C CA . GLU A 1 111 ? 19.109 3.645 -0.027 1 92.56 111 GLU A CA 1
ATOM 842 C C . GLU A 1 111 ? 18.203 3.998 1.154 1 92.56 111 GLU A C 1
ATOM 844 O O . GLU A 1 111 ? 17.938 5.176 1.401 1 92.56 111 GLU A O 1
ATOM 849 N N . PHE A 1 112 ? 17.766 2.926 1.775 1 94.38 112 PHE A N 1
ATOM 850 C CA . PHE A 1 112 ? 16.812 3.143 2.859 1 94.38 112 PHE A CA 1
ATOM 851 C C . PHE A 1 112 ? 17.266 2.436 4.129 1 94.38 112 PHE A C 1
ATOM 853 O O . PHE A 1 112 ? 18.172 1.608 4.09 1 94.38 112 PHE A O 1
ATOM 860 N N . LYS A 1 113 ? 16.672 2.836 5.176 1 94.25 113 LYS A N 1
ATOM 861 C CA . LYS A 1 113 ? 16.891 2.127 6.434 1 94.25 113 LYS A CA 1
ATOM 862 C C . LYS A 1 113 ? 15.773 1.133 6.711 1 94.25 113 LYS A C 1
ATOM 864 O O . LYS A 1 113 ? 16.016 -0.063 6.879 1 94.25 113 LYS A O 1
ATOM 869 N N . ASN A 1 114 ? 14.523 1.558 6.734 1 96.88 114 ASN A N 1
ATOM 870 C CA . ASN A 1 114 ? 13.375 0.706 7.031 1 96.88 114 ASN A CA 1
ATOM 871 C C . ASN A 1 114 ? 12.148 1.118 6.219 1 96.88 114 ASN A C 1
ATOM 873 O O . ASN A 1 114 ? 11.133 1.521 6.789 1 96.88 114 ASN A O 1
ATOM 877 N N . PRO A 1 115 ? 12.195 1.024 4.84 1 97.31 115 PRO A N 1
ATOM 878 C CA . PRO A 1 115 ? 11.023 1.374 4.031 1 97.31 115 PRO A CA 1
ATOM 879 C C . PRO A 1 115 ? 9.844 0.432 4.262 1 97.31 115 PRO A C 1
ATOM 881 O O . PRO A 1 115 ? 10.047 -0.751 4.547 1 97.31 115 PRO A O 1
ATOM 884 N N . HIS A 1 116 ? 8.703 0.971 4.145 1 98.38 116 HIS A N 1
ATOM 885 C CA . HIS A 1 116 ? 7.555 0.16 4.531 1 98.38 116 HIS A CA 1
ATOM 886 C C . HIS A 1 116 ? 6.465 0.207 3.469 1 98.38 116 HIS A C 1
ATOM 888 O O . HIS A 1 116 ? 5.707 -0.753 3.307 1 98.38 116 HIS A O 1
ATOM 894 N N . SER A 1 117 ? 6.336 1.338 2.768 1 98.62 117 SER A N 1
ATOM 895 C CA . SER A 1 117 ? 5.312 1.506 1.742 1 98.62 117 SER A CA 1
ATOM 896 C C . SER A 1 117 ? 5.809 2.396 0.607 1 98.62 117 SER A C 1
ATOM 898 O O . SER A 1 117 ? 6.766 3.152 0.776 1 98.62 117 SER A O 1
ATOM 900 N N . ILE A 1 118 ? 5.121 2.277 -0.543 1 98.38 118 ILE A N 1
ATOM 901 C CA . ILE A 1 118 ? 5.508 2.998 -1.752 1 98.38 118 ILE A CA 1
ATOM 902 C C . ILE A 1 118 ? 4.258 3.354 -2.559 1 98.38 118 ILE A C 1
ATOM 904 O O . ILE A 1 118 ? 3.299 2.58 -2.6 1 98.38 118 ILE A O 1
ATOM 908 N N . ALA A 1 119 ? 4.266 4.516 -3.125 1 97.56 119 ALA A N 1
ATOM 909 C CA . ALA A 1 119 ? 3.234 4.977 -4.047 1 97.56 119 ALA A CA 1
ATOM 910 C C . ALA A 1 119 ? 3.852 5.68 -5.254 1 97.56 119 ALA A C 1
ATOM 912 O O . ALA A 1 119 ? 4.848 6.391 -5.121 1 97.56 119 ALA A O 1
ATOM 913 N N . VAL A 1 120 ? 3.242 5.477 -6.363 1 95.19 120 VAL A N 1
ATOM 914 C CA . VAL A 1 120 ? 3.721 6.094 -7.598 1 95.19 120 VAL A CA 1
ATOM 915 C C . VAL A 1 120 ? 2.6 6.91 -8.234 1 95.19 120 VAL A C 1
ATOM 917 O O . VAL A 1 120 ? 1.445 6.477 -8.266 1 95.19 120 VAL A O 1
ATOM 920 N N . CYS A 1 121 ? 2.992 8.039 -8.773 1 91.25 121 CYS A N 1
ATOM 921 C CA . CYS A 1 121 ? 1.98 8.867 -9.422 1 91.25 121 CYS A CA 1
ATOM 922 C C . CYS A 1 121 ? 1.567 8.281 -10.766 1 91.25 121 CYS A C 1
ATOM 924 O O . CYS A 1 121 ? 2.34 7.559 -11.398 1 91.25 121 CYS A O 1
ATOM 926 N N . VAL A 1 122 ? 0.427 8.703 -11.219 1 83.81 122 VAL A N 1
ATOM 927 C CA . VAL A 1 122 ? -0.204 8.094 -12.383 1 83.81 122 VAL A CA 1
ATOM 928 C C . VAL A 1 122 ? 0.586 8.445 -13.641 1 83.81 122 VAL A C 1
ATOM 930 O O . VAL A 1 122 ? 0.613 7.676 -14.602 1 83.81 122 VAL A O 1
ATOM 933 N N . ASN A 1 123 ? 1.25 9.547 -13.602 1 85 123 ASN A N 1
ATOM 934 C CA . ASN A 1 123 ? 2.002 9.922 -14.797 1 85 123 ASN A CA 1
ATOM 935 C C . ASN A 1 123 ? 3.463 9.492 -14.695 1 85 123 ASN A C 1
ATOM 937 O O . ASN A 1 123 ? 4.258 9.758 -15.602 1 85 123 ASN A O 1
ATOM 941 N N . GLY A 1 124 ? 3.75 8.891 -13.547 1 84.38 124 GLY A N 1
ATOM 942 C CA . GLY A 1 124 ? 5.07 8.305 -13.367 1 84.38 124 GLY A CA 1
ATOM 943 C C . GLY A 1 124 ? 6.137 9.328 -13.023 1 84.38 124 GLY A C 1
ATOM 944 O O . GLY A 1 124 ? 7.32 8.992 -12.945 1 84.38 124 GLY A O 1
ATOM 945 N N . SER A 1 125 ? 5.793 10.578 -12.703 1 86.12 125 SER A N 1
ATOM 946 C CA . SER A 1 125 ? 6.766 11.648 -12.516 1 86.12 125 SER A CA 1
ATOM 947 C C . SER A 1 125 ? 7.379 11.602 -11.117 1 86.12 125 SER A C 1
ATOM 949 O O . SER A 1 125 ? 8.438 12.188 -10.875 1 86.12 125 SER A O 1
ATOM 951 N N . ALA A 1 126 ? 6.645 10.938 -10.219 1 91.31 126 ALA A N 1
ATOM 952 C CA . ALA A 1 126 ? 7.141 10.922 -8.844 1 91.31 126 ALA A CA 1
ATOM 953 C C . ALA A 1 126 ? 6.781 9.609 -8.148 1 91.31 126 ALA A C 1
ATOM 955 O O . ALA A 1 126 ? 5.762 8.992 -8.461 1 91.31 126 ALA A O 1
ATOM 956 N N . LEU A 1 127 ? 7.633 9.25 -7.254 1 93.94 127 LEU A N 1
ATOM 957 C CA . LEU A 1 127 ? 7.441 8.094 -6.379 1 93.94 127 LEU A CA 1
ATOM 958 C C . LEU A 1 127 ? 7.711 8.469 -4.922 1 93.94 127 LEU A C 1
ATOM 960 O O . LEU A 1 127 ? 8.625 9.25 -4.637 1 93.94 127 LEU A O 1
ATOM 964 N N . TYR A 1 128 ? 6.875 7.98 -4.051 1 95.75 128 TYR A N 1
ATOM 965 C CA . TYR A 1 128 ? 7.02 8.25 -2.623 1 95.75 128 TYR A CA 1
ATOM 966 C C . TYR A 1 128 ? 7.277 6.961 -1.85 1 95.75 128 TYR A C 1
ATOM 968 O O . TYR A 1 128 ? 6.676 5.922 -2.141 1 95.75 128 TYR A O 1
ATOM 976 N N . VAL A 1 129 ? 8.172 7.012 -0.885 1 97.19 129 VAL A N 1
ATOM 977 C CA . VAL A 1 129 ? 8.469 5.887 -0.005 1 97.19 129 VAL A CA 1
ATOM 978 C C . VAL A 1 129 ? 8.367 6.332 1.453 1 97.19 129 VAL A C 1
ATOM 980 O O . VAL A 1 129 ? 8.945 7.348 1.839 1 97.19 129 VAL A O 1
ATOM 983 N N . SER A 1 130 ? 7.555 5.633 2.213 1 97.25 130 SER A N 1
ATOM 984 C CA . SER A 1 130 ? 7.531 5.879 3.65 1 97.25 130 SER A CA 1
ATOM 985 C C . SER A 1 130 ? 8.531 4.988 4.379 1 97.25 130 SER A C 1
ATOM 987 O O . SER A 1 130 ? 8.672 3.807 4.051 1 97.25 130 SER A O 1
ATOM 989 N N . GLU A 1 131 ? 9.258 5.52 5.301 1 95.25 131 GLU A N 1
ATOM 990 C CA . GLU A 1 131 ? 10.164 4.777 6.176 1 95.25 131 GLU A CA 1
ATOM 991 C C . GLU A 1 131 ? 9.703 4.836 7.629 1 95.25 131 GLU A C 1
ATOM 993 O O . GLU A 1 131 ? 9.312 5.898 8.117 1 95.25 131 GLU A O 1
ATOM 998 N N . ILE A 1 132 ? 9.719 3.658 8.227 1 95.62 132 ILE A N 1
ATOM 999 C CA . ILE A 1 132 ? 9.383 3.584 9.648 1 95.62 132 ILE A CA 1
ATOM 1000 C C . ILE A 1 132 ? 10.656 3.639 10.484 1 95.62 132 ILE A C 1
ATOM 1002 O O . ILE A 1 132 ? 11.555 2.812 10.312 1 95.62 132 ILE A O 1
ATOM 1006 N N . GLY A 1 133 ? 10.766 4.609 11.344 1 90.19 133 GLY A N 1
ATOM 1007 C CA . GLY A 1 133 ? 11.898 4.766 12.242 1 90.19 133 GLY A CA 1
ATOM 1008 C C . GLY A 1 133 ? 11.555 4.449 13.688 1 90.19 133 GLY A C 1
ATOM 1009 O O . GLY A 1 133 ? 10.5 3.869 13.969 1 90.19 133 GLY A O 1
ATOM 1010 N N . THR A 1 134 ? 12.547 4.703 14.523 1 84.38 134 THR A N 1
ATOM 1011 C CA . THR A 1 134 ? 12.406 4.406 15.945 1 84.38 134 THR A CA 1
ATOM 1012 C C . THR A 1 134 ? 11.688 5.543 16.672 1 84.38 134 THR A C 1
ATOM 1014 O O . THR A 1 134 ? 11.203 5.367 17.781 1 84.38 134 THR A O 1
ATOM 1017 N N . ASN A 1 135 ? 11.672 6.699 16.031 1 81.56 135 ASN A N 1
ATOM 1018 C CA . ASN A 1 135 ? 10.977 7.848 16.594 1 81.56 135 ASN A CA 1
ATOM 1019 C C . ASN A 1 135 ? 10.484 8.789 15.5 1 81.56 135 ASN A C 1
ATOM 1021 O O . ASN A 1 135 ? 10.617 8.5 14.312 1 81.56 135 ASN A O 1
ATOM 1025 N N . HIS A 1 136 ? 9.852 9.891 15.938 1 79.12 136 HIS A N 1
ATOM 1026 C CA . HIS A 1 136 ? 9.195 10.812 15.016 1 79.12 136 HIS A CA 1
ATOM 1027 C C . HIS A 1 136 ? 10.203 11.453 14.07 1 79.12 136 HIS A C 1
ATOM 1029 O O . HIS A 1 136 ? 9.852 11.836 12.953 1 79.12 136 HIS A O 1
ATOM 1035 N N . GLN A 1 137 ? 11.469 11.492 14.5 1 76.75 137 GLN A N 1
ATOM 1036 C CA . GLN A 1 137 ? 12.492 12.141 13.68 1 76.75 137 GLN A CA 1
ATOM 1037 C C . GLN A 1 137 ? 13.016 11.195 12.609 1 76.75 137 GLN A C 1
ATOM 1039 O O . GLN A 1 137 ? 13.617 11.633 11.625 1 76.75 137 GLN A O 1
ATOM 1044 N N . THR A 1 138 ? 12.695 9.922 12.836 1 83.69 138 THR A N 1
ATOM 1045 C CA . THR A 1 138 ? 13.281 8.961 11.914 1 83.69 138 THR A CA 1
ATOM 1046 C C . THR A 1 138 ? 12.211 8.359 11.008 1 83.69 138 THR A C 1
ATOM 1048 O O . THR A 1 138 ? 12.531 7.625 10.07 1 83.69 138 THR A O 1
ATOM 1051 N N . ASN A 1 139 ? 10.984 8.719 11.328 1 89.31 139 ASN A N 1
ATOM 1052 C CA . ASN A 1 139 ? 9.953 8.492 10.32 1 89.31 139 ASN A CA 1
ATOM 1053 C C . ASN A 1 139 ? 10.086 9.469 9.156 1 89.31 139 ASN A C 1
ATOM 1055 O O . ASN A 1 139 ? 10.203 10.68 9.367 1 89.31 139 ASN A O 1
ATOM 1059 N N . ARG A 1 140 ? 10.125 8.883 7.977 1 89.38 140 ARG A N 1
ATOM 1060 C CA . ARG A 1 140 ? 10.367 9.75 6.824 1 89.38 140 ARG A CA 1
ATOM 1061 C C . ARG A 1 140 ? 9.492 9.352 5.641 1 89.38 140 ARG A C 1
ATOM 1063 O O . ARG A 1 140 ? 9.156 8.18 5.48 1 89.38 140 ARG A O 1
ATOM 1070 N N . ILE A 1 141 ? 9.148 10.398 4.895 1 94.25 141 ILE A N 1
ATOM 1071 C CA . ILE A 1 141 ? 8.602 10.188 3.559 1 94.25 141 ILE A CA 1
ATOM 1072 C C . ILE A 1 141 ? 9.578 10.727 2.514 1 94.25 141 ILE A C 1
ATOM 1074 O O . ILE A 1 141 ? 9.922 11.906 2.523 1 94.25 141 ILE A O 1
ATOM 1078 N N . TRP A 1 142 ? 10.008 9.828 1.7 1 93.38 142 TRP A N 1
ATOM 1079 C CA . TRP A 1 142 ? 10.891 10.195 0.598 1 93.38 142 TRP A CA 1
ATOM 1080 C C . TRP A 1 142 ? 10.094 10.438 -0.679 1 93.38 142 TRP A C 1
ATOM 1082 O O . TRP A 1 142 ? 9.156 9.695 -0.983 1 93.38 142 TRP A O 1
ATOM 1092 N N . LYS A 1 143 ? 10.508 11.469 -1.359 1 91.88 143 LYS A N 1
ATOM 1093 C CA . LYS A 1 143 ? 9.984 11.742 -2.691 1 91.88 143 LYS A CA 1
ATOM 1094 C C . LYS A 1 143 ? 11.07 11.594 -3.756 1 91.88 143 LYS A C 1
ATOM 1096 O O . LYS A 1 143 ? 12.117 12.234 -3.668 1 91.88 143 LYS A O 1
ATOM 1101 N N . TYR A 1 144 ? 10.836 10.75 -4.688 1 89.56 144 TYR A N 1
ATOM 1102 C CA . TYR A 1 144 ? 11.703 10.539 -5.84 1 89.56 144 TYR A CA 1
ATOM 1103 C C . TYR A 1 144 ? 11.07 11.094 -7.109 1 89.56 144 TYR A C 1
ATOM 1105 O O . TYR A 1 144 ? 9.969 10.695 -7.492 1 89.56 144 TYR A O 1
ATOM 1113 N N . VAL A 1 145 ? 11.758 12 -7.668 1 86.38 145 VAL A N 1
ATOM 1114 C CA . VAL A 1 145 ? 11.297 12.547 -8.938 1 86.38 145 VAL A CA 1
ATOM 1115 C C . VAL A 1 145 ? 12.039 11.883 -10.086 1 86.38 145 VAL A C 1
ATOM 1117 O O . VAL A 1 145 ? 13.273 11.891 -10.125 1 86.38 145 VAL A O 1
ATOM 1120 N N . LEU A 1 146 ? 11.266 11.219 -10.898 1 72.44 146 LEU A N 1
ATOM 1121 C CA . LEU A 1 146 ? 11.859 10.508 -12.039 1 72.44 146 LEU A CA 1
ATOM 1122 C C . LEU A 1 146 ? 12.266 11.492 -13.133 1 72.44 146 LEU A C 1
ATOM 1124 O O . LEU A 1 146 ? 11.5 12.383 -13.492 1 72.44 146 LEU A O 1
ATOM 1128 N N . VAL A 1 147 ? 13.641 11.602 -13.344 1 68.19 147 VAL A N 1
ATOM 1129 C CA . VAL A 1 147 ? 14.18 12.5 -14.367 1 68.19 147 VAL A CA 1
ATOM 1130 C C . VAL A 1 147 ? 14.305 11.758 -15.688 1 68.19 147 VAL A C 1
ATOM 1132 O O . VAL A 1 147 ? 14.562 10.547 -15.711 1 68.19 147 VAL A O 1
ATOM 1135 N N . MET B 1 1 ? 17.562 -0.355 -19.516 1 29.78 1 MET B N 1
ATOM 1136 C CA . MET B 1 1 ? 18.172 -0.009 -18.234 1 29.78 1 MET B CA 1
ATOM 1137 C C . MET B 1 1 ? 17.484 1.199 -17.609 1 29.78 1 MET B C 1
ATOM 1139 O O . MET B 1 1 ? 17.516 2.295 -18.172 1 29.78 1 MET B O 1
ATOM 1143 N N . LEU B 1 2 ? 16.328 1.127 -17.266 1 38.19 2 LEU B N 1
ATOM 1144 C CA . LEU B 1 2 ? 15.672 2.391 -16.938 1 38.19 2 LEU B CA 1
ATOM 1145 C C . LEU B 1 2 ? 16.531 3.225 -16 1 38.19 2 LEU B C 1
ATOM 1147 O O . LEU B 1 2 ? 16.875 2.771 -14.906 1 38.19 2 LEU B O 1
ATOM 1151 N N . PRO B 1 3 ? 17.609 3.914 -16.578 1 44.34 3 PRO B N 1
ATOM 1152 C CA . PRO B 1 3 ? 18.484 4.832 -15.852 1 44.34 3 PRO B CA 1
ATOM 1153 C C . PRO B 1 3 ? 17.734 5.668 -14.812 1 44.34 3 PRO B C 1
ATOM 1155 O O . PRO B 1 3 ? 17.266 6.758 -15.125 1 44.34 3 PRO B O 1
ATOM 1158 N N . VAL B 1 4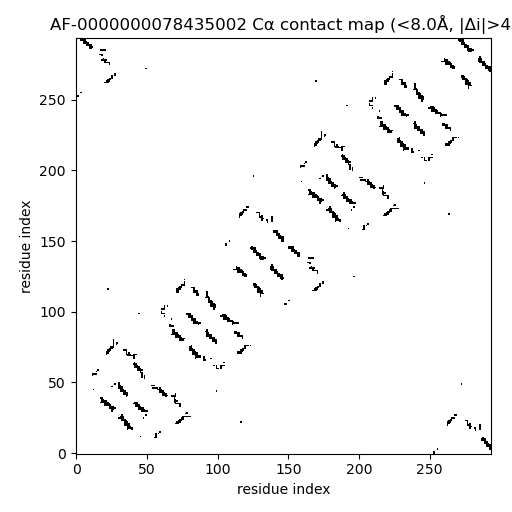 ? 16.828 5.121 -14.109 1 52.44 4 VAL B N 1
ATOM 1159 C CA . VAL B 1 4 ? 15.953 6.105 -13.477 1 52.44 4 VAL B CA 1
ATOM 1160 C C . VAL B 1 4 ? 16.766 6.98 -12.523 1 52.44 4 VAL B C 1
ATOM 1162 O O . VAL B 1 4 ? 17.328 6.484 -11.555 1 52.44 4 VAL B O 1
ATOM 1165 N N . ASP B 1 5 ? 17.359 7.957 -13.133 1 66.38 5 ASP B N 1
ATOM 1166 C CA . ASP B 1 5 ? 17.906 8.977 -12.242 1 66.38 5 ASP B CA 1
ATOM 1167 C C . ASP B 1 5 ? 16.797 9.633 -11.422 1 66.38 5 ASP B C 1
ATOM 1169 O O . ASP B 1 5 ? 15.711 9.898 -11.93 1 66.38 5 ASP B O 1
ATOM 1173 N N . PHE B 1 6 ? 16.984 9.344 -10.156 1 75.62 6 PHE B N 1
ATOM 1174 C CA . PHE B 1 6 ? 16.031 9.984 -9.258 1 75.62 6 PHE B CA 1
ATOM 1175 C C . PHE B 1 6 ? 16.672 11.172 -8.555 1 75.62 6 PHE B C 1
ATOM 1177 O O . PHE B 1 6 ? 17.844 11.141 -8.211 1 75.62 6 PHE B O 1
ATOM 1184 N N . TYR B 1 7 ? 15.969 12.266 -8.758 1 80.62 7 TYR B N 1
ATOM 1185 C CA . TYR B 1 7 ? 16.203 13.281 -7.734 1 80.62 7 TYR B CA 1
ATOM 1186 C C . TYR B 1 7 ? 15.391 12.992 -6.48 1 80.62 7 TYR B C 1
ATOM 1188 O O . TYR B 1 7 ? 14.211 12.641 -6.566 1 80.62 7 TYR B O 1
ATOM 1196 N N . VAL B 1 8 ? 16.078 12.977 -5.316 1 83.19 8 VAL B N 1
ATOM 1197 C CA . VAL B 1 8 ? 15.422 12.523 -4.094 1 83.19 8 VAL B CA 1
ATOM 1198 C C . VAL B 1 8 ? 15.336 13.68 -3.1 1 83.19 8 VAL B C 1
ATOM 1200 O O . VAL B 1 8 ? 16.297 14.43 -2.926 1 83.19 8 VAL B O 1
ATOM 1203 N N . LEU B 1 9 ? 14.172 13.797 -2.619 1 81.5 9 LEU B N 1
ATOM 1204 C CA . LEU B 1 9 ? 13.977 14.758 -1.546 1 81.5 9 LEU B CA 1
ATOM 1205 C C . LEU B 1 9 ? 13.188 14.141 -0.398 1 81.5 9 LEU B C 1
ATOM 1207 O O . LEU B 1 9 ? 12.383 13.234 -0.611 1 81.5 9 LEU B O 1
ATOM 1211 N N . SER B 1 10 ? 13.523 14.555 0.798 1 80.25 10 SER B N 1
ATOM 1212 C CA . SER B 1 10 ? 12.641 14.266 1.924 1 80.25 10 SER B CA 1
ATOM 1213 C C . SER B 1 10 ? 11.469 15.234 1.972 1 80.25 10 SER B C 1
ATOM 1215 O O . SER B 1 10 ? 11.656 16.453 1.939 1 80.25 10 SER B O 1
ATOM 1217 N N . LEU B 1 11 ? 10.336 14.664 1.881 1 81.62 11 LEU B N 1
ATOM 1218 C CA . LEU B 1 11 ? 9.18 15.539 2.008 1 81.62 11 LEU B CA 1
ATOM 1219 C C . LEU B 1 11 ? 9.117 16.156 3.402 1 81.62 11 LEU B C 1
ATOM 1221 O O . LEU B 1 11 ? 9.156 15.438 4.406 1 81.62 11 LEU B O 1
ATOM 1225 N N . ASN B 1 12 ? 9.164 17.406 3.398 1 76.75 12 ASN B N 1
ATOM 1226 C CA . ASN B 1 12 ? 9.109 18.125 4.668 1 76.75 12 ASN B CA 1
ATOM 1227 C C . ASN B 1 12 ? 7.691 18.172 5.23 1 76.75 12 ASN B C 1
ATOM 1229 O O . ASN B 1 12 ? 6.789 18.734 4.609 1 76.75 12 ASN B O 1
ATOM 1233 N N . LEU B 1 13 ? 7.559 17.469 6.398 1 84.25 13 LEU B N 1
ATOM 1234 C CA . LEU B 1 13 ? 6.266 17.438 7.07 1 84.25 13 LEU B CA 1
ATOM 1235 C C . LEU B 1 13 ? 6.367 18 8.484 1 84.25 13 LEU B C 1
ATOM 1237 O O . LEU B 1 13 ? 6.133 17.297 9.461 1 84.25 13 LEU B O 1
ATOM 1241 N N . PRO B 1 14 ? 6.742 19.266 8.609 1 72.88 14 PRO B N 1
ATOM 1242 C CA . PRO B 1 14 ? 7.109 19.828 9.906 1 72.88 14 PRO B CA 1
ATOM 1243 C C . PRO B 1 14 ? 5.992 19.703 10.945 1 72.88 14 PRO B C 1
ATOM 1245 O O . PRO B 1 14 ? 6.266 19.594 12.141 1 72.88 14 PRO B O 1
ATOM 1248 N N . PHE B 1 15 ? 4.828 19.562 10.578 1 78.19 15 PHE B N 1
ATOM 1249 C CA . PHE B 1 15 ? 3.744 19.578 11.555 1 78.19 15 PHE B CA 1
ATOM 1250 C C . PHE B 1 15 ? 3.152 18.188 11.719 1 78.19 15 PHE B C 1
ATOM 1252 O O . PHE B 1 15 ? 2.137 18 12.391 1 78.19 15 PHE B O 1
ATOM 1259 N N . LEU B 1 16 ? 3.891 17.281 11.211 1 87.44 16 LEU B N 1
ATOM 1260 C CA . LEU B 1 16 ? 3.318 15.945 11.266 1 87.44 16 LEU B CA 1
ATOM 1261 C C . LEU B 1 16 ? 4.258 14.984 11.984 1 87.44 16 LEU B C 1
ATOM 1263 O O . LEU B 1 16 ? 5.352 14.695 11.492 1 87.44 16 LEU B O 1
ATOM 1267 N N . SER B 1 17 ? 3.9 14.641 13.234 1 92.12 17 SER B N 1
ATOM 1268 C CA . SER B 1 17 ? 4.613 13.602 13.977 1 92.12 17 SER B CA 1
ATOM 1269 C C . SER B 1 17 ? 4.004 12.227 13.719 1 92.12 17 SER B C 1
ATOM 1271 O O . SER B 1 17 ? 3.088 11.805 14.43 1 92.12 17 SER B O 1
ATOM 1273 N N . LEU B 1 18 ? 4.551 11.586 12.828 1 95.06 18 LEU B N 1
ATOM 1274 C CA . LEU B 1 18 ? 4.027 10.281 12.445 1 95.06 18 LEU B CA 1
ATOM 1275 C C . LEU B 1 18 ? 4.504 9.203 13.406 1 95.06 18 LEU B C 1
ATOM 1277 O O . LEU B 1 18 ? 5.602 9.305 13.961 1 95.06 18 LEU B O 1
ATOM 1281 N N . GLN B 1 19 ? 3.672 8.281 13.656 1 96.44 19 GLN B N 1
ATOM 1282 C CA . GLN B 1 19 ? 4.031 7.082 14.398 1 96.44 19 GLN B CA 1
ATOM 1283 C C . GLN B 1 19 ? 3.713 5.82 13.602 1 96.44 19 GLN B C 1
ATOM 1285 O O . GLN B 1 19 ? 2.582 5.332 13.625 1 96.44 19 GLN B O 1
ATOM 1290 N N . VAL B 1 20 ? 4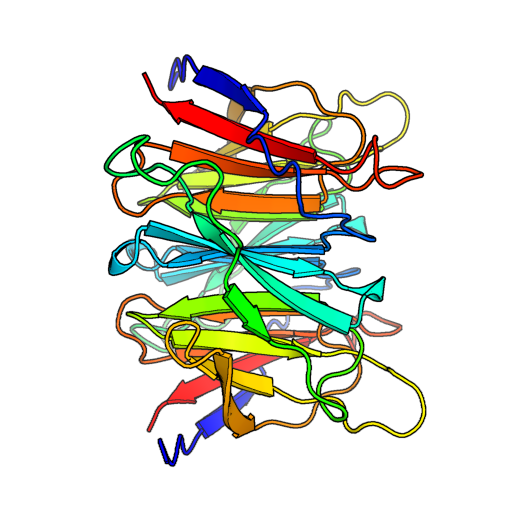.688 5.27 12.914 1 96.62 20 VAL B N 1
ATOM 1291 C CA . VAL B 1 20 ? 4.66 4.09 12.055 1 96.62 20 VAL B CA 1
ATOM 1292 C C . VAL B 1 20 ? 3.814 4.375 10.812 1 96.62 20 VAL B C 1
ATOM 1294 O O . VAL B 1 20 ? 2.736 3.801 10.648 1 96.62 20 VAL B O 1
ATOM 1297 N N . PRO B 1 21 ? 4.242 5.305 9.922 1 97.62 21 PRO B N 1
ATOM 1298 C CA . PRO B 1 21 ? 3.566 5.465 8.633 1 97.62 21 PRO B CA 1
ATOM 1299 C C . PRO B 1 21 ? 3.568 4.188 7.797 1 97.62 21 PRO B C 1
ATOM 1301 O O . PRO B 1 21 ? 4.48 3.969 6.996 1 97.62 21 PRO B O 1
ATOM 1304 N N . HIS B 1 22 ? 2.543 3.42 7.945 1 98.44 22 HIS B N 1
ATOM 1305 C CA . HIS B 1 22 ? 2.514 2.023 7.523 1 98.44 22 HIS B CA 1
ATOM 1306 C C . HIS B 1 22 ? 2.186 1.899 6.039 1 98.44 22 HIS B C 1
ATOM 1308 O O . HIS B 1 22 ? 2.623 0.953 5.383 1 98.44 22 HIS B O 1
ATOM 1314 N N . ALA B 1 23 ? 1.367 2.869 5.508 1 98.81 23 ALA B N 1
ATOM 1315 C CA . ALA B 1 23 ? 0.961 2.854 4.105 1 98.81 23 ALA B CA 1
ATOM 1316 C C . ALA B 1 23 ? 0.771 4.27 3.572 1 98.81 23 ALA B C 1
ATOM 1318 O O . ALA B 1 23 ? 0.454 5.188 4.332 1 98.81 23 ALA B O 1
ATOM 1319 N N . ILE B 1 24 ? 0.956 4.402 2.248 1 98.75 24 ILE B N 1
ATOM 1320 C CA . ILE B 1 24 ? 0.751 5.707 1.63 1 98.75 24 ILE B CA 1
ATOM 1321 C C . ILE B 1 24 ? 0.028 5.539 0.295 1 98.75 24 ILE B C 1
ATOM 1323 O O . ILE B 1 24 ? 0.13 4.492 -0.346 1 98.75 24 ILE B O 1
ATOM 1327 N N . THR B 1 25 ? -0.724 6.539 -0.086 1 98.38 25 THR B N 1
ATOM 1328 C CA . THR B 1 25 ? -1.356 6.609 -1.398 1 98.38 25 THR B CA 1
ATOM 1329 C C . THR B 1 25 ? -1.476 8.055 -1.864 1 98.38 25 THR B C 1
ATOM 1331 O O . THR B 1 25 ? -1.407 8.984 -1.054 1 98.38 25 THR B O 1
ATOM 1334 N N . LEU B 1 26 ? -1.605 8.234 -3.135 1 97.12 26 LEU B N 1
ATOM 1335 C CA . LEU B 1 26 ? -1.683 9.57 -3.717 1 97.12 26 LEU B CA 1
ATOM 1336 C C . LEU B 1 26 ? -3.098 9.875 -4.195 1 97.12 26 LEU B C 1
ATOM 1338 O O . LEU B 1 26 ? -3.701 9.07 -4.91 1 97.12 26 LEU B O 1
ATOM 1342 N N . VAL B 1 27 ? -3.59 10.945 -3.717 1 96.69 27 VAL B N 1
ATOM 1343 C CA . VAL B 1 27 ? -4.777 11.539 -4.316 1 96.69 27 VAL B CA 1
ATOM 1344 C C . VAL B 1 27 ? -4.371 12.688 -5.234 1 96.69 27 VAL B C 1
ATOM 1346 O O . VAL B 1 27 ? -4.398 13.852 -4.832 1 96.69 27 VAL B O 1
ATOM 1349 N N . GLU B 1 28 ? -4.145 12.398 -6.41 1 94.19 28 GLU B N 1
ATOM 1350 C CA . GLU B 1 28 ? -3.387 13.281 -7.285 1 94.19 28 GLU B CA 1
ATOM 1351 C C . GLU B 1 28 ? -4.207 14.508 -7.68 1 94.19 28 GLU B C 1
ATOM 1353 O O . GLU B 1 28 ? -3.678 15.617 -7.773 1 94.19 28 GLU B O 1
ATOM 1358 N N . HIS B 1 29 ? -5.48 14.289 -7.895 1 94.25 29 HIS B N 1
ATOM 1359 C CA . HIS B 1 29 ? -6.32 15.414 -8.289 1 94.25 29 HIS B CA 1
ATOM 1360 C C . HIS B 1 29 ? -6.316 16.5 -7.223 1 94.25 29 HIS B C 1
ATOM 1362 O O . HIS B 1 29 ? -6.387 17.688 -7.547 1 94.25 29 HIS B O 1
ATOM 1368 N N . LEU B 1 30 ? -6.102 16.125 -6 1 94.75 30 LEU B N 1
ATOM 1369 C CA . LEU B 1 30 ? -6.129 17.062 -4.887 1 94.75 30 LEU B CA 1
ATOM 1370 C C . LEU B 1 30 ? -4.715 17.406 -4.426 1 94.75 30 LEU B C 1
ATOM 1372 O O . LEU B 1 30 ? -4.531 18.156 -3.465 1 94.75 30 LEU B O 1
ATOM 1376 N N . ASP B 1 31 ? -3.719 16.828 -5.109 1 94 31 ASP B N 1
ATOM 1377 C CA . ASP B 1 31 ? -2.312 17.016 -4.766 1 94 31 ASP B CA 1
ATOM 1378 C C . ASP B 1 31 ? -2.043 16.609 -3.318 1 94 31 ASP B C 1
ATOM 1380 O O . ASP B 1 31 ? -1.395 17.344 -2.57 1 94 31 ASP B O 1
ATOM 1384 N N . LEU B 1 32 ? -2.592 15.414 -2.93 1 95.25 32 LEU B N 1
ATOM 1385 C CA . LEU B 1 32 ? -2.439 14.945 -1.559 1 95.25 32 LEU B CA 1
ATOM 1386 C C . LEU B 1 32 ? -1.692 13.617 -1.52 1 95.25 32 LEU B C 1
ATOM 1388 O O . LEU B 1 32 ? -1.872 12.773 -2.4 1 95.25 32 LEU B O 1
ATOM 1392 N N . LEU B 1 33 ? -0.87 13.492 -0.57 1 96.38 33 LEU B N 1
ATOM 1393 C CA . LEU B 1 33 ? -0.31 12.219 -0.126 1 96.38 33 LEU B CA 1
ATOM 1394 C C . LEU B 1 33 ? -0.966 11.758 1.172 1 96.38 33 LEU B C 1
ATOM 1396 O O . LEU B 1 33 ? -0.765 12.375 2.225 1 96.38 33 LEU B O 1
ATOM 1400 N N . CYS B 1 34 ? -1.758 10.703 1.129 1 98.44 34 CYS B N 1
ATOM 1401 C CA . CYS B 1 34 ? -2.438 10.227 2.33 1 98.44 34 CYS B CA 1
ATOM 1402 C C . CYS B 1 34 ? -1.653 9.102 2.992 1 98.44 34 CYS B C 1
ATOM 1404 O O . CYS B 1 34 ? -1.207 8.172 2.318 1 98.44 34 CYS B O 1
ATOM 1406 N N . ILE B 1 35 ? -1.5 9.234 4.289 1 98.5 35 ILE B N 1
ATOM 1407 C CA . ILE B 1 35 ? -0.625 8.359 5.066 1 98.5 35 ILE B CA 1
ATOM 1408 C C . ILE B 1 35 ? -1.431 7.66 6.156 1 98.5 35 ILE B C 1
ATOM 1410 O O . ILE B 1 35 ? -2.146 8.312 6.922 1 98.5 35 ILE B O 1
ATOM 1414 N N . ALA B 1 36 ? -1.369 6.336 6.16 1 98.81 36 ALA B N 1
ATOM 1415 C CA . ALA B 1 36 ? -1.852 5.594 7.32 1 98.81 36 ALA B CA 1
ATOM 1416 C C . ALA B 1 36 ? -0.887 5.727 8.5 1 98.81 36 ALA B C 1
ATOM 1418 O O . ALA B 1 36 ? 0.132 5.031 8.555 1 98.81 36 ALA B O 1
ATOM 1419 N N . ASP B 1 37 ? -1.205 6.633 9.344 1 97.94 37 ASP B N 1
ATOM 1420 C CA . ASP B 1 37 ? -0.417 6.844 10.555 1 97.94 37 ASP B CA 1
ATOM 1421 C C . ASP B 1 37 ? -0.848 5.891 11.664 1 97.94 37 ASP B C 1
ATOM 1423 O O . ASP B 1 37 ? -1.555 6.289 12.594 1 97.94 37 ASP B O 1
ATOM 1427 N N . ARG B 1 38 ? -0.337 4.676 11.594 1 98.19 38 ARG B N 1
ATOM 1428 C CA . ARG B 1 38 ? -0.945 3.496 12.195 1 98.19 38 ARG B CA 1
ATOM 1429 C C . ARG B 1 38 ? -1.115 3.674 13.703 1 98.19 38 ARG B C 1
ATOM 1431 O O . ARG B 1 38 ? -2.229 3.576 14.219 1 98.19 38 ARG B O 1
ATOM 1438 N N . GLU B 1 39 ? -0.07 4.051 14.391 1 97.19 39 GLU B N 1
ATOM 1439 C CA . GLU B 1 39 ? -0.127 4.008 15.852 1 97.19 39 GLU B CA 1
ATOM 1440 C C . GLU B 1 39 ? -0.777 5.27 16.406 1 97.19 39 GLU B C 1
ATOM 1442 O O . GLU B 1 39 ? -1.198 5.293 17.562 1 97.19 39 GLU B O 1
ATOM 1447 N N . ASN B 1 40 ? -0.841 6.379 15.547 1 97.06 40 ASN B N 1
ATOM 1448 C CA . ASN B 1 40 ? -1.612 7.551 15.953 1 97.06 40 ASN B CA 1
ATOM 1449 C C . ASN B 1 40 ? -3.094 7.383 15.633 1 97.06 40 ASN B C 1
ATOM 1451 O O . ASN B 1 40 ? -3.9 8.266 15.922 1 97.06 40 ASN B O 1
ATOM 1455 N N . MET B 1 41 ? -3.434 6.266 15.039 1 98.31 41 MET B N 1
ATOM 1456 C CA . MET B 1 41 ? -4.816 5.898 14.734 1 98.31 41 MET B CA 1
ATOM 1457 C C . MET B 1 41 ? -5.504 6.992 13.922 1 98.31 41 MET B C 1
ATOM 1459 O O . MET B 1 41 ? -6.605 7.422 14.258 1 98.31 41 MET B O 1
ATOM 1463 N N . ARG B 1 42 ? -4.832 7.363 12.805 1 98.56 42 ARG B N 1
ATOM 1464 C CA . ARG B 1 42 ? -5.359 8.406 11.938 1 98.56 42 ARG B CA 1
ATOM 1465 C C . ARG B 1 42 ? -4.828 8.258 10.516 1 98.56 42 ARG B C 1
ATOM 1467 O O . ARG B 1 42 ? -3.873 7.516 10.273 1 98.56 42 ARG B O 1
ATOM 1474 N N . VAL B 1 43 ? -5.539 8.883 9.625 1 98.75 43 VAL B N 1
ATOM 1475 C CA . VAL B 1 43 ? -5.039 9.133 8.281 1 98.75 43 VAL B CA 1
ATOM 1476 C C . VAL B 1 43 ? -4.754 10.625 8.109 1 98.75 43 VAL B C 1
ATOM 1478 O O . VAL B 1 43 ? -5.598 11.469 8.43 1 98.75 43 VAL B O 1
ATOM 1481 N N . VAL B 1 44 ? -3.561 10.953 7.723 1 98 44 VAL B N 1
ATOM 1482 C CA . VAL B 1 44 ? -3.223 12.344 7.441 1 98 44 VAL B CA 1
ATOM 1483 C C . VAL B 1 44 ? -2.887 12.5 5.961 1 98 44 VAL B C 1
ATOM 1485 O O . VAL B 1 44 ? -2.285 11.609 5.355 1 98 44 VAL B O 1
ATOM 1488 N N . CYS B 1 45 ? -3.254 13.648 5.391 1 97.19 45 CYS B N 1
ATOM 1489 C CA . CYS B 1 45 ? -3.07 13.891 3.963 1 97.19 45 CYS B CA 1
ATOM 1490 C C . CYS B 1 45 ? -2.436 15.25 3.717 1 97.19 45 CYS B C 1
ATOM 1492 O O . CYS B 1 45 ? -3.129 16.219 3.387 1 97.19 45 CYS B O 1
ATOM 1494 N N . PRO B 1 46 ? -1.149 15.297 3.814 1 95.19 46 PRO B N 1
ATOM 1495 C CA . PRO B 1 46 ? -0.445 16.531 3.451 1 95.19 46 PRO B CA 1
ATOM 1496 C C . PRO B 1 46 ? -0.376 16.75 1.94 1 95.19 46 PRO B C 1
ATOM 1498 O O . PRO B 1 46 ? -0.72 15.844 1.168 1 95.19 46 PRO B O 1
ATOM 1501 N N . LYS B 1 47 ? 0.047 17.969 1.588 1 93.12 47 LYS B N 1
ATOM 1502 C CA . LYS B 1 47 ? 0.299 18.234 0.174 1 93.12 47 LYS B CA 1
ATOM 1503 C C . LYS B 1 47 ? 1.441 17.375 -0.352 1 93.12 47 LYS B C 1
ATOM 1505 O O . LYS B 1 47 ? 2.475 17.234 0.305 1 93.12 47 LYS B O 1
ATOM 1510 N N . ALA B 1 48 ? 1.183 16.766 -1.476 1 91.94 48 ALA B N 1
ATOM 1511 C CA . ALA B 1 48 ? 2.168 15.867 -2.074 1 91.94 48 ALA B CA 1
ATOM 1512 C C . ALA B 1 48 ? 3.221 16.656 -2.852 1 91.94 48 ALA B C 1
ATOM 1514 O O . ALA B 1 48 ? 4.336 16.172 -3.066 1 91.94 48 ALA B O 1
ATOM 1515 N N . GLY B 1 49 ? 2.869 17.891 -3.342 1 89.19 49 GLY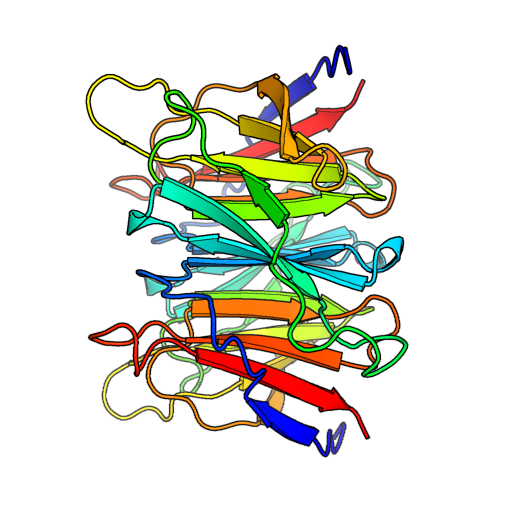 B N 1
ATOM 1516 C CA . GLY B 1 49 ? 3.785 18.703 -4.121 1 89.19 49 GLY B CA 1
ATOM 1517 C C . GLY B 1 49 ? 3.971 18.203 -5.543 1 89.19 49 GLY B C 1
ATOM 1518 O O . GLY B 1 49 ? 5.074 18.266 -6.086 1 89.19 49 GLY B O 1
ATOM 1519 N N . LEU B 1 50 ? 2.936 17.594 -6.141 1 86.69 50 LEU B N 1
ATOM 1520 C CA . LEU B 1 50 ? 3.006 17.078 -7.508 1 86.69 50 LEU B CA 1
ATOM 1521 C C . LEU B 1 50 ? 2.881 18.219 -8.516 1 86.69 50 LEU B C 1
ATOM 1523 O O . LEU B 1 50 ? 3.41 18.125 -9.625 1 86.69 50 LEU B O 1
ATOM 1527 N N . LYS B 1 51 ? 2.037 19.172 -8.328 1 78.62 51 LYS B N 1
ATOM 1528 C CA . LYS B 1 51 ? 1.753 20.25 -9.273 1 78.62 51 LYS B CA 1
ATOM 1529 C C . LYS B 1 51 ? 2.562 21.5 -8.945 1 78.62 51 LYS B C 1
ATOM 1531 O O . LYS B 1 51 ? 3.049 22.188 -9.852 1 78.62 51 LYS B O 1
ATOM 1536 N N . SER B 1 52 ? 2.533 21.906 -7.77 1 70.19 52 SER B N 1
ATOM 1537 C CA . SER B 1 52 ? 3.242 23.094 -7.312 1 70.19 52 SER B CA 1
ATOM 1538 C C . SER B 1 52 ? 3.721 22.938 -5.875 1 70.19 52 SER B C 1
ATOM 1540 O O . SER B 1 52 ? 3.16 22.141 -5.113 1 70.19 52 SER B O 1
ATOM 1542 N N . SER B 1 53 ? 4.895 23.422 -5.723 1 66.56 53 SER B N 1
ATOM 1543 C CA . SER B 1 53 ? 5.371 23.469 -4.344 1 66.56 53 SER B CA 1
ATOM 1544 C C . SER B 1 53 ? 4.516 24.391 -3.49 1 66.56 53 SER B C 1
ATOM 1546 O O . SER B 1 53 ? 4.688 24.469 -2.271 1 66.56 53 SER B O 1
ATOM 1548 N N . GLN B 1 54 ? 3.531 24.984 -4.195 1 64.81 54 GLN B N 1
ATOM 1549 C CA . GLN B 1 54 ? 2.686 25.906 -3.445 1 64.81 54 GLN B CA 1
ATOM 1550 C C . GLN B 1 54 ? 1.839 25.156 -2.416 1 64.81 54 GLN B C 1
ATOM 1552 O O . GLN B 1 54 ? 1.255 24.109 -2.723 1 64.81 54 GLN B O 1
ATOM 1557 N N . GLY B 1 55 ? 1.917 25.547 -1.127 1 62.03 55 GLY B N 1
ATOM 1558 C CA . GLY B 1 55 ? 1.133 24.984 -0.041 1 62.03 55 GLY B CA 1
ATOM 1559 C C . GLY B 1 55 ? 1.923 24.016 0.829 1 62.03 55 GLY B C 1
ATOM 1560 O O . GLY B 1 55 ? 1.389 23.469 1.789 1 62.03 55 GLY B O 1
ATOM 1561 N N . GLU B 1 56 ? 3.141 23.812 0.249 1 65.44 56 GLU B N 1
ATOM 1562 C CA . GLU B 1 56 ? 4.016 23.094 1.161 1 65.44 56 GLU B CA 1
ATOM 1563 C C . GLU B 1 56 ? 4.074 23.766 2.529 1 65.44 56 GLU B C 1
ATOM 1565 O O . GLU B 1 56 ? 4.105 25 2.619 1 65.44 56 GLU B O 1
ATOM 1570 N N . GLY B 1 57 ? 3.77 23.031 3.412 1 68.88 57 GLY B N 1
ATOM 1571 C CA . GLY B 1 57 ? 3.781 23.609 4.746 1 68.88 57 GLY B CA 1
ATOM 1572 C C . GLY B 1 57 ? 2.393 23.781 5.336 1 68.88 57 GLY B C 1
ATOM 1573 O O . GLY B 1 57 ? 2.248 24.047 6.531 1 68.88 57 GLY B O 1
ATOM 1574 N N . GLN B 1 58 ? 1.366 23.781 4.492 1 79.62 58 GLN B N 1
ATOM 1575 C CA . GLN B 1 58 ? 0.01 23.844 5.027 1 79.62 58 GLN B CA 1
ATOM 1576 C C . GLN B 1 58 ? -0.308 22.594 5.855 1 79.62 58 GLN B C 1
ATOM 1578 O O . GLN B 1 58 ? 0.269 21.531 5.629 1 79.62 58 GLN B O 1
ATOM 1583 N N . PRO B 1 59 ? -1.223 22.875 6.867 1 89.38 59 PRO B N 1
ATOM 1584 C CA . PRO B 1 59 ? -1.59 21.703 7.672 1 89.38 59 PRO B CA 1
ATOM 1585 C C . PRO B 1 59 ? -2.221 20.594 6.84 1 89.38 59 PRO B C 1
ATOM 1587 O O . PRO B 1 59 ? -2.965 20.875 5.895 1 89.38 59 PRO B O 1
ATOM 1590 N N . ALA B 1 60 ? -1.906 19.484 7.172 1 94.19 60 ALA B N 1
ATOM 1591 C CA . ALA B 1 60 ? -2.443 18.312 6.484 1 94.19 60 ALA B CA 1
ATOM 1592 C C . ALA B 1 60 ? -3.895 18.062 6.883 1 94.19 60 ALA B C 1
ATOM 1594 O O . ALA B 1 60 ? -4.27 18.25 8.039 1 94.19 60 ALA B O 1
ATOM 1595 N N . ALA B 1 61 ? -4.711 17.703 5.895 1 95.88 61 ALA B N 1
ATOM 1596 C CA . ALA B 1 61 ? -5.992 17.125 6.273 1 95.88 61 ALA B CA 1
ATOM 1597 C C . ALA B 1 61 ? -5.793 15.922 7.195 1 95.88 61 ALA B C 1
ATOM 1599 O O . ALA B 1 61 ? -4.879 15.117 6.992 1 95.88 61 ALA B O 1
ATOM 1600 N N . THR B 1 62 ? -6.664 15.773 8.234 1 97.81 62 THR B N 1
ATOM 1601 C CA . THR B 1 62 ? -6.508 14.711 9.234 1 97.81 62 THR B CA 1
ATOM 1602 C C . THR B 1 62 ? -7.848 14.047 9.523 1 97.81 62 THR B C 1
ATOM 1604 O O . THR B 1 62 ? -8.836 14.719 9.82 1 97.81 62 THR B O 1
ATOM 1607 N N . ILE B 1 63 ? -7.902 12.828 9.352 1 98.5 63 ILE B N 1
ATOM 1608 C CA . ILE B 1 63 ? -9.062 12.016 9.695 1 98.5 63 ILE B CA 1
ATOM 1609 C C . ILE B 1 63 ? -8.734 11.133 10.898 1 98.5 63 ILE B C 1
ATOM 1611 O O . ILE B 1 63 ? -7.902 10.227 10.797 1 98.5 63 ILE B O 1
ATOM 1615 N N . GLN B 1 64 ? -9.312 11.414 11.977 1 97.88 64 GLN B N 1
ATOM 1616 C CA . GLN B 1 64 ? -9.164 10.672 13.219 1 97.88 64 GLN B CA 1
ATOM 1617 C C . GLN B 1 64 ? -10.484 10.562 13.969 1 97.88 64 GLN B C 1
ATOM 1619 O O . GLN B 1 64 ? -10.945 11.539 14.562 1 97.88 64 GLN B O 1
ATOM 1624 N N . GLU B 1 65 ? -11.078 9.508 13.828 1 96.44 65 GLU B N 1
ATOM 1625 C CA . GLU B 1 65 ? -12.367 9.242 14.469 1 96.44 65 GLU B CA 1
ATOM 1626 C C . GLU B 1 65 ? -12.273 8.078 15.445 1 96.44 65 GLU B C 1
ATOM 1628 O O . GLU B 1 65 ? -11.422 7.195 15.289 1 96.44 65 GLU B O 1
ATOM 1633 N N . PRO B 1 66 ? -13.164 7.988 16.438 1 95.12 66 PRO B N 1
ATOM 1634 C CA . PRO B 1 66 ? -13.078 6.98 17.5 1 95.12 66 PRO B CA 1
ATOM 1635 C C . PRO B 1 66 ? -13.18 5.555 16.969 1 95.12 66 PRO B C 1
ATOM 1637 O O . PRO B 1 66 ? -12.656 4.621 17.578 1 95.12 66 PRO B O 1
ATOM 1640 N N . ASP B 1 67 ? -13.805 5.414 15.82 1 96.75 67 ASP B N 1
ATOM 1641 C CA . ASP B 1 67 ? -14.055 4.051 15.359 1 96.75 67 ASP B CA 1
ATOM 1642 C C . ASP B 1 67 ? -12.992 3.615 14.352 1 96.75 67 ASP B C 1
ATOM 1644 O O . ASP B 1 67 ? -13.016 2.479 13.875 1 96.75 67 ASP B O 1
ATOM 1648 N N . LEU B 1 68 ? -12.094 4.422 14.031 1 97.88 68 LEU B N 1
ATOM 1649 C CA . LEU B 1 68 ? -11.117 4.117 12.992 1 97.88 68 LEU B CA 1
ATOM 1650 C C . LEU B 1 68 ? -10.062 3.139 13.5 1 97.88 68 LEU B C 1
ATOM 1652 O O . LEU B 1 68 ? -9.766 2.139 12.844 1 97.88 68 LEU B O 1
ATOM 1656 N N . GLY B 1 69 ? -9.5 3.422 14.727 1 98.19 69 GLY B N 1
ATOM 1657 C CA . GLY B 1 69 ? -8.453 2.576 15.273 1 98.19 69 GLY B CA 1
ATOM 1658 C C . GLY B 1 69 ? -7.16 2.635 14.484 1 98.19 69 GLY B C 1
ATOM 1659 O O . GLY B 1 69 ? -6.887 3.627 13.805 1 98.19 69 GLY B O 1
ATOM 1660 N N . ARG B 1 70 ? -6.277 1.596 14.711 1 98.62 70 ARG B N 1
ATOM 1661 C CA . ARG B 1 70 ? -5.012 1.509 13.984 1 98.62 70 ARG B CA 1
ATOM 1662 C C . ARG B 1 70 ? -5.246 1.304 12.492 1 98.62 70 ARG B C 1
ATOM 1664 O O . ARG B 1 70 ? -6.082 0.487 12.094 1 98.62 70 ARG B O 1
ATOM 1671 N N . VAL B 1 71 ? -4.578 2.033 11.68 1 98.75 71 VAL B N 1
ATOM 1672 C CA . VAL B 1 71 ? -4.797 1.986 10.242 1 98.75 71 VAL B CA 1
ATOM 1673 C C . VAL B 1 71 ? -3.604 1.315 9.562 1 98.75 71 VAL B C 1
ATOM 1675 O O . VAL B 1 71 ? -2.451 1.652 9.844 1 98.75 71 VAL B O 1
ATOM 1678 N N . PHE B 1 72 ? -3.895 0.401 8.586 1 98.75 72 PHE B N 1
ATOM 1679 C CA . PHE B 1 72 ? -2.83 -0.408 8.008 1 98.75 72 PHE B CA 1
ATOM 1680 C C . PHE B 1 72 ? -2.721 -0.163 6.504 1 98.75 72 PHE B C 1
ATOM 1682 O O . PHE B 1 72 ? -1.631 -0.24 5.938 1 98.75 72 PHE B O 1
ATOM 1689 N N . GLY B 1 73 ? -3.848 0.041 5.809 1 98.75 73 GLY B N 1
ATOM 1690 C CA . GLY B 1 73 ? -3.812 0.206 4.363 1 98.75 73 GLY B CA 1
ATOM 1691 C C . GLY B 1 73 ? -4.633 1.386 3.877 1 98.75 73 GLY B C 1
ATOM 1692 O O . GLY B 1 73 ? -5.68 1.697 4.445 1 98.75 73 GLY B O 1
ATOM 1693 N N . VAL B 1 74 ? -4.16 2.021 2.828 1 98.81 74 VAL B N 1
ATOM 1694 C CA . VAL B 1 74 ? -4.852 3.119 2.16 1 98.81 74 VAL B CA 1
ATOM 1695 C C . VAL B 1 74 ? -4.711 2.975 0.646 1 98.81 74 VAL B C 1
ATOM 1697 O O . VAL B 1 74 ? -3.662 2.555 0.151 1 98.81 74 VAL B O 1
ATOM 1700 N N . ALA B 1 75 ? -5.738 3.277 -0.055 1 98 75 ALA B N 1
ATOM 1701 C CA . ALA B 1 75 ? -5.742 3.33 -1.515 1 98 75 ALA B CA 1
ATOM 1702 C C . ALA B 1 75 ? -6.703 4.402 -2.023 1 98 75 ALA B C 1
ATOM 1704 O O . ALA B 1 75 ? -7.801 4.562 -1.485 1 98 75 ALA B O 1
ATOM 1705 N N . ALA B 1 76 ? -6.27 5.086 -3.035 1 96.88 76 ALA B N 1
ATOM 1706 C CA . ALA B 1 76 ? -7.066 6.211 -3.523 1 96.88 76 ALA B CA 1
ATOM 1707 C C . ALA B 1 76 ? -7.785 5.848 -4.824 1 96.88 76 ALA B C 1
ATOM 1709 O O . ALA B 1 76 ? -7.254 5.094 -5.641 1 96.88 76 ALA B O 1
ATOM 1710 N N . TYR B 1 77 ? -8.945 6.355 -4.992 1 94.31 77 TYR B N 1
ATOM 1711 C CA . TYR B 1 77 ? -9.719 6.371 -6.234 1 94.31 77 TYR B CA 1
ATOM 1712 C C . TYR B 1 77 ? -10.445 7.699 -6.406 1 94.31 77 TYR B C 1
ATOM 1714 O O . TYR B 1 77 ? -11.328 8.031 -5.613 1 94.31 77 TYR B O 1
ATOM 1722 N N . GLY B 1 78 ? -10.086 8.352 -7.52 1 93.69 78 GLY B N 1
ATOM 1723 C CA . GLY B 1 78 ? -10.602 9.711 -7.621 1 93.69 78 GLY B CA 1
ATOM 1724 C C . GLY B 1 78 ? -10.195 10.594 -6.461 1 93.69 78 GLY B C 1
ATOM 1725 O O . GLY B 1 78 ? -9 10.727 -6.164 1 93.69 78 GLY B O 1
ATOM 1726 N N . ASP B 1 79 ? -11.281 11.172 -5.742 1 96.12 79 ASP B N 1
ATOM 1727 C CA . ASP B 1 79 ? -10.992 12.07 -4.633 1 96.12 79 ASP B CA 1
ATOM 1728 C C . ASP B 1 79 ? -11.25 11.398 -3.289 1 96.12 79 ASP B C 1
ATOM 1730 O O . ASP B 1 79 ? -11.289 12.055 -2.25 1 96.12 79 ASP B O 1
ATOM 1734 N N . ILE B 1 80 ? -11.422 10.078 -3.35 1 95.75 80 ILE B N 1
ATOM 1735 C CA . ILE B 1 80 ? -11.758 9.344 -2.135 1 95.75 80 ILE B CA 1
ATOM 1736 C C . ILE B 1 80 ? -10.609 8.391 -1.779 1 95.75 80 ILE B C 1
ATOM 1738 O O . ILE B 1 80 ? -9.812 8.023 -2.643 1 95.75 80 ILE B O 1
ATOM 1742 N N . VAL B 1 81 ? -10.508 8.086 -0.495 1 97.38 81 VAL B N 1
ATOM 1743 C CA . VAL B 1 81 ? -9.492 7.16 -0.004 1 97.38 81 VAL B CA 1
ATOM 1744 C C . VAL B 1 81 ? -10.172 5.996 0.72 1 97.38 81 VAL B C 1
ATOM 1746 O O . VAL B 1 81 ? -11.016 6.207 1.595 1 97.38 81 VAL B O 1
ATOM 1749 N N . TYR B 1 82 ? -9.836 4.828 0.316 1 97 82 TYR B N 1
ATOM 1750 C CA . TYR B 1 82 ? -10.242 3.617 1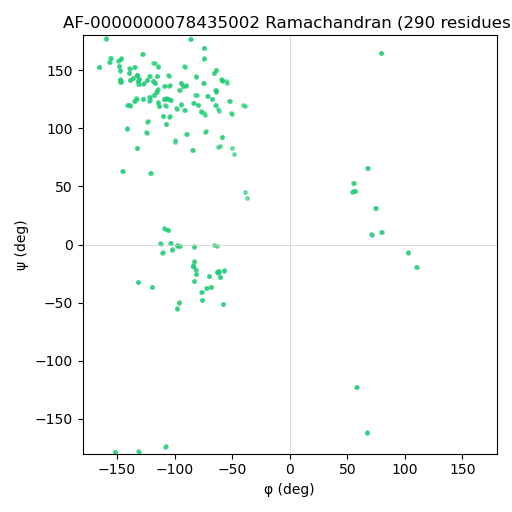.021 1 97 82 TYR B CA 1
ATOM 1751 C C . TYR B 1 82 ? -9.188 3.193 2.031 1 97 82 TYR B C 1
ATOM 1753 O O . TYR B 1 82 ? -7.988 3.229 1.737 1 97 82 TYR B O 1
ATOM 1761 N N . VAL B 1 83 ? -9.656 2.834 3.18 1 98.38 83 VAL B N 1
ATOM 1762 C CA . VAL B 1 83 ? -8.781 2.555 4.312 1 98.38 83 VAL B CA 1
ATOM 1763 C C . VAL B 1 83 ? -9.18 1.23 4.961 1 98.38 83 VAL B C 1
ATOM 1765 O O . VAL B 1 83 ? -10.367 0.908 5.043 1 98.38 83 VAL B O 1
ATOM 1768 N N . VAL B 1 84 ? -8.242 0.46 5.367 1 98.38 84 VAL B N 1
ATOM 1769 C CA . VAL B 1 84 ? -8.539 -0.668 6.242 1 98.38 84 VAL B CA 1
ATOM 1770 C C . VAL B 1 84 ? -7.824 -0.484 7.578 1 98.38 84 VAL B C 1
ATOM 1772 O O . VAL B 1 84 ? -6.645 -0.129 7.617 1 98.38 84 VAL B O 1
ATOM 1775 N N . ASN B 1 85 ? -8.609 -0.617 8.664 1 98.56 85 ASN B N 1
ATOM 1776 C CA . ASN B 1 85 ? -7.973 -0.691 9.977 1 98.56 85 ASN B CA 1
ATOM 1777 C C . ASN B 1 85 ? -7.562 -2.119 10.32 1 98.56 85 ASN B C 1
ATOM 1779 O O . ASN B 1 85 ? -7.648 -3.016 9.477 1 98.56 85 ASN B O 1
ATOM 1783 N N . GLY B 1 86 ? -6.926 -2.32 11.445 1 97.75 86 GLY B N 1
ATOM 1784 C CA . GLY B 1 86 ? -6.562 -3.623 11.977 1 97.75 86 GLY B CA 1
ATOM 1785 C C . GLY B 1 86 ? -6.93 -3.797 13.438 1 97.75 86 GLY B C 1
ATOM 1786 O O . GLY B 1 86 ? -7.598 -2.941 14.023 1 97.75 86 GLY B O 1
ATOM 1787 N N . PRO B 1 87 ? -6.578 -4.91 13.938 1 95.75 87 PRO B N 1
ATOM 1788 C CA . PRO B 1 87 ? -6.961 -5.191 15.32 1 95.75 87 PRO B CA 1
ATOM 1789 C C . PRO B 1 87 ? -6.586 -4.062 16.281 1 95.75 87 PRO B C 1
ATOM 1791 O O . PRO B 1 87 ? -5.418 -3.678 16.359 1 95.75 87 PRO B O 1
ATOM 1794 N N . THR B 1 88 ? -7.547 -3.43 16.812 1 94.75 88 THR B N 1
ATOM 1795 C CA . THR B 1 88 ? -7.496 -2.393 17.828 1 94.75 88 THR B CA 1
ATOM 1796 C C . THR B 1 88 ? -8.523 -2.664 18.922 1 94.75 88 THR B C 1
ATOM 1798 O O . THR B 1 88 ? -9.711 -2.848 18.641 1 94.75 88 THR B O 1
ATOM 1801 N N . SER B 1 89 ? -8.172 -2.707 20.156 1 90.69 89 SER B N 1
ATOM 1802 C CA . SER B 1 89 ? -9.016 -3.146 21.266 1 90.69 89 SER B CA 1
ATOM 1803 C C . SER B 1 89 ? -10.445 -2.637 21.109 1 90.69 89 SER B C 1
ATOM 1805 O O . SER B 1 89 ? -10.664 -1.437 20.938 1 90.69 89 SER B O 1
ATOM 1807 N N . MET B 1 90 ? -11.438 -3.586 21.031 1 92.5 90 MET B N 1
ATOM 1808 C CA . MET B 1 90 ? -12.883 -3.416 21.109 1 92.5 90 MET B CA 1
ATOM 1809 C C . MET B 1 90 ? -13.422 -2.719 19.859 1 92.5 90 MET B C 1
ATOM 1811 O O . MET B 1 90 ? -14.523 -2.176 19.875 1 92.5 90 MET B O 1
ATOM 1815 N N . LEU B 1 91 ? -12.625 -2.518 18.812 1 96.88 91 LEU B N 1
ATOM 1816 C CA . LEU B 1 91 ? -13.117 -1.911 17.578 1 96.88 91 LEU B CA 1
ATOM 1817 C C . LEU B 1 91 ? -13.289 -2.961 16.484 1 96.88 91 LEU B C 1
ATOM 1819 O O . LEU B 1 91 ? -12.453 -3.863 16.359 1 96.88 91 LEU B O 1
ATOM 1823 N N . PRO B 1 92 ? -14.398 -2.904 15.75 1 97.38 92 PRO B N 1
ATOM 1824 C CA . PRO B 1 92 ? -14.492 -3.777 14.578 1 97.38 92 PRO B CA 1
ATOM 1825 C C . PRO B 1 92 ? -13.367 -3.543 13.57 1 97.38 92 PRO B C 1
ATOM 1827 O O . PRO B 1 92 ? -12.93 -2.406 13.375 1 97.38 92 PRO B O 1
ATOM 1830 N N . VAL B 1 93 ? -12.867 -4.57 12.984 1 97.69 93 VAL B N 1
ATOM 1831 C CA . VAL B 1 93 ? -11.883 -4.484 11.914 1 97.69 93 VAL B CA 1
ATOM 1832 C C . VAL B 1 93 ? -12.594 -4.465 10.562 1 97.69 93 VAL B C 1
ATOM 1834 O O . VAL B 1 93 ? -13.266 -5.434 10.195 1 97.69 93 VAL B O 1
ATOM 1837 N N . ARG B 1 94 ? -12.492 -3.379 9.82 1 97.25 94 ARG B N 1
ATOM 1838 C CA . ARG B 1 94 ? -13.297 -3.184 8.617 1 97.25 94 ARG B CA 1
ATOM 1839 C C . ARG B 1 94 ? -12.664 -2.145 7.695 1 97.25 94 ARG B C 1
ATOM 1841 O O . ARG B 1 94 ? -11.586 -1.618 7.992 1 97.25 94 ARG B O 1
ATOM 1848 N N . GLY B 1 95 ? -13.305 -1.957 6.574 1 96.81 95 GLY B N 1
ATOM 1849 C CA . GLY B 1 95 ? -12.938 -0.897 5.648 1 96.81 95 GLY B CA 1
ATOM 1850 C C . GLY B 1 95 ? -13.695 0.396 5.891 1 96.81 95 GLY B C 1
ATOM 1851 O O . GLY B 1 95 ? -14.805 0.382 6.434 1 96.81 95 GLY B O 1
ATOM 1852 N N . PHE B 1 96 ? -13.047 1.449 5.5 1 97.19 96 PHE B N 1
ATOM 1853 C CA . PHE B 1 96 ? -13.602 2.795 5.594 1 97.19 96 PHE B CA 1
ATOM 1854 C C . PHE B 1 96 ? -13.445 3.539 4.273 1 97.19 96 PHE B C 1
ATOM 1856 O O . PHE B 1 96 ? -12.453 3.354 3.562 1 97.19 96 PHE B O 1
ATOM 1863 N N . THR B 1 97 ? -14.438 4.297 3.977 1 96.25 97 THR B N 1
ATOM 1864 C CA . THR B 1 97 ? -14.32 5.281 2.906 1 96.25 97 THR B CA 1
ATOM 1865 C C . THR B 1 97 ? -14.203 6.691 3.479 1 96.25 97 THR B C 1
ATOM 1867 O O . THR B 1 97 ? -15.016 7.105 4.301 1 96.25 97 THR B O 1
ATOM 1870 N N . ILE B 1 98 ? -13.125 7.371 3.055 1 97.56 98 ILE B N 1
ATOM 1871 C CA . ILE B 1 98 ? -12.891 8.695 3.625 1 97.56 98 ILE B CA 1
ATOM 1872 C C . ILE B 1 98 ? -12.859 9.734 2.51 1 97.56 98 ILE B C 1
ATOM 1874 O O . ILE B 1 98 ? -12.375 9.461 1.407 1 97.56 98 ILE B O 1
ATOM 1878 N N . ASP B 1 99 ? -13.359 10.914 2.814 1 97.75 99 ASP B N 1
ATOM 1879 C CA . ASP B 1 99 ? -13.188 12.109 1.994 1 97.75 99 ASP B CA 1
ATOM 1880 C C . ASP B 1 99 ? -12.211 13.094 2.648 1 97.75 99 ASP B C 1
ATOM 1882 O O . ASP B 1 99 ? -12.562 13.766 3.619 1 97.75 99 ASP B O 1
ATOM 1886 N N . PRO B 1 100 ? -10.992 13.109 2.084 1 97.56 100 PRO B N 1
ATOM 1887 C CA . PRO B 1 100 ? -10.008 13.977 2.725 1 97.56 100 PRO B CA 1
ATOM 1888 C C . PRO B 1 100 ? -10.406 15.453 2.695 1 97.56 100 PRO B C 1
ATOM 1890 O O . PRO B 1 100 ? -9.969 16.234 3.543 1 97.56 100 PRO B O 1
ATOM 1893 N N . ARG B 1 101 ? -11.258 15.891 1.781 1 97.06 101 ARG B N 1
ATOM 1894 C CA . ARG B 1 101 ? -11.656 17.281 1.657 1 97.06 101 ARG B CA 1
ATOM 1895 C C . ARG B 1 101 ? -12.5 17.719 2.852 1 97.06 101 ARG B C 1
ATOM 1897 O O . ARG B 1 101 ? -12.383 18.859 3.324 1 97.06 101 ARG B O 1
ATOM 1904 N N . SER B 1 102 ? -13.305 16.828 3.316 1 97.19 102 SER B N 1
ATOM 1905 C CA . SER B 1 102 ? -14.156 17.125 4.461 1 97.19 102 SER B CA 1
ATOM 1906 C C . SER B 1 102 ? -13.602 16.516 5.742 1 97.19 102 SER B C 1
ATOM 1908 O O . SER B 1 102 ? -14.156 16.719 6.824 1 97.19 102 SER B O 1
ATOM 1910 N N . GLU B 1 103 ? -12.492 15.734 5.637 1 97.56 103 GLU B N 1
ATOM 1911 C CA . GLU B 1 103 ? -11.852 15.078 6.773 1 97.56 103 GLU B CA 1
ATOM 1912 C C . GLU B 1 103 ? -12.844 14.211 7.547 1 97.56 103 GLU B C 1
ATOM 1914 O O . GLU B 1 103 ? -12.891 14.258 8.773 1 97.56 103 GLU B O 1
ATOM 1919 N N . THR B 1 104 ? -13.609 13.445 6.711 1 96.5 104 THR B N 1
ATOM 1920 C CA . THR B 1 104 ? -14.648 12.641 7.355 1 96.5 104 THR B CA 1
ATOM 1921 C C . THR B 1 104 ? -14.664 11.219 6.793 1 96.5 104 THR B C 1
ATOM 1923 O O . THR B 1 104 ? -14.25 11 5.652 1 96.5 104 THR B O 1
ATOM 1926 N N . ILE B 1 105 ? -15.125 10.305 7.652 1 97.44 105 ILE B N 1
ATOM 1927 C CA . ILE B 1 105 ? -15.461 8.961 7.199 1 97.44 105 ILE B CA 1
ATOM 1928 C C . ILE B 1 105 ? -16.875 8.945 6.609 1 97.44 105 ILE B C 1
ATOM 1930 O O . ILE B 1 105 ? -17.828 9.312 7.281 1 97.44 105 ILE B O 1
ATOM 1934 N N . ILE B 1 106 ? -16.969 8.562 5.395 1 96.19 106 ILE B N 1
ATOM 1935 C CA . ILE B 1 106 ? -18.266 8.664 4.738 1 96.19 106 ILE B CA 1
ATOM 1936 C C . ILE B 1 106 ? -18.828 7.27 4.473 1 96.19 106 ILE B C 1
ATOM 1938 O O . ILE B 1 106 ? -19.906 7.125 3.904 1 96.19 106 ILE B O 1
ATOM 1942 N N . GLY B 1 107 ? -18.109 6.18 4.867 1 94.94 107 GLY B N 1
ATOM 1943 C CA . GLY B 1 107 ? -18.609 4.828 4.676 1 94.94 107 GLY B CA 1
ATOM 1944 C C . GLY B 1 107 ? -17.844 3.787 5.461 1 94.94 107 GLY B C 1
ATOM 1945 O O . GLY B 1 107 ? -16.688 4 5.812 1 94.94 107 GLY B O 1
ATOM 1946 N N . HIS B 1 108 ? -18.5 2.689 5.809 1 95.81 108 HIS B N 1
ATOM 1947 C CA . HIS B 1 108 ? -17.953 1.497 6.445 1 95.81 108 HIS B CA 1
ATOM 1948 C C . HIS B 1 108 ? -18.312 0.24 5.66 1 95.81 108 HIS B C 1
ATOM 1950 O O . HIS B 1 108 ? -19.422 0.114 5.152 1 95.81 108 HIS B O 1
ATOM 1956 N N . TRP B 1 109 ? -17.391 -0.62 5.547 1 93 109 TRP B N 1
ATOM 1957 C CA . TRP B 1 109 ? -17.688 -1.825 4.777 1 93 109 TRP B CA 1
ATOM 1958 C C . TRP B 1 109 ? -16.75 -2.969 5.184 1 93 109 TRP B C 1
ATOM 1960 O O . TRP B 1 109 ? -15.703 -2.74 5.777 1 93 109 TRP B O 1
ATOM 1970 N N . GLY B 1 110 ? -17.188 -4.125 4.941 1 92.38 110 GLY B N 1
ATOM 1971 C CA . GLY B 1 110 ? -16.344 -5.301 5.102 1 92.38 110 GLY B CA 1
ATOM 1972 C C . GLY B 1 110 ? -16.219 -5.75 6.547 1 92.38 110 GLY B C 1
ATOM 1973 O O . GLY B 1 110 ? -16.625 -5.031 7.461 1 92.38 110 GLY B O 1
ATOM 1974 N N . GLU B 1 111 ? -15.766 -6.91 6.73 1 92.75 111 GLU B N 1
ATOM 1975 C CA . GLU B 1 111 ? -15.367 -7.543 7.98 1 92.75 111 GLU B CA 1
ATOM 1976 C C . GLU B 1 111 ? -14.086 -8.352 7.805 1 92.75 111 GLU B C 1
ATOM 1978 O O . GLU B 1 111 ? -14.023 -9.266 6.973 1 92.75 111 GLU B O 1
ATOM 1983 N N . PHE B 1 112 ? -13.102 -7.922 8.57 1 94.44 112 PHE B N 1
ATOM 1984 C CA . PHE B 1 112 ? -11.797 -8.555 8.406 1 94.44 112 PHE B CA 1
ATOM 1985 C C . PHE B 1 112 ? -11.266 -9.039 9.75 1 94.44 112 PHE B C 1
ATOM 1987 O O . PHE B 1 112 ? -11.789 -8.672 10.805 1 94.44 112 PHE B O 1
ATOM 1994 N N . LYS B 1 113 ? -10.32 -9.867 9.656 1 94.31 113 LYS B N 1
ATOM 1995 C CA . LYS B 1 113 ? -9.609 -10.281 10.859 1 94.31 113 LYS B CA 1
ATOM 1996 C C . LYS B 1 113 ? -8.312 -9.492 11.031 1 94.31 113 LYS B C 1
ATOM 1998 O O . LYS B 1 113 ? -8.102 -8.852 12.062 1 94.31 113 LYS B O 1
ATOM 2003 N N . ASN B 1 114 ? -7.426 -9.484 10.031 1 96.88 114 ASN B N 1
ATOM 2004 C CA . ASN B 1 114 ? -6.137 -8.797 10.102 1 96.88 114 ASN B CA 1
ATOM 2005 C C . ASN B 1 114 ? -5.734 -8.227 8.742 1 96.88 114 ASN B C 1
ATOM 2007 O O . ASN B 1 114 ? -4.719 -8.625 8.172 1 96.88 114 ASN B O 1
ATOM 2011 N N . PRO B 1 115 ? -6.527 -7.246 8.18 1 97.31 115 PRO B N 1
ATOM 2012 C CA . PRO B 1 115 ? -6.152 -6.645 6.898 1 97.31 115 PRO B CA 1
ATOM 2013 C C . PRO B 1 115 ? -4.852 -5.848 6.98 1 97.31 115 PRO B C 1
ATOM 2015 O O . PRO B 1 115 ? -4.539 -5.273 8.031 1 97.31 115 PRO B O 1
ATOM 2018 N N . HIS B 1 116 ? -4.152 -5.852 5.93 1 98.38 116 HIS B N 1
ATOM 2019 C CA . HIS B 1 116 ? -2.824 -5.258 6.012 1 98.38 116 HIS B CA 1
ATOM 2020 C C . HIS B 1 116 ? -2.576 -4.289 4.859 1 98.38 116 HIS B C 1
ATOM 2022 O O . HIS B 1 116 ? -1.826 -3.322 5.008 1 98.38 116 HIS B O 1
ATOM 2028 N N . SER B 1 117 ? -3.158 -4.57 3.68 1 98.62 117 SER B N 1
ATOM 2029 C CA . SER B 1 117 ? -2.973 -3.732 2.502 1 98.62 117 SER B CA 1
ATOM 2030 C C . SER B 1 117 ? -4.23 -3.707 1.638 1 98.62 117 SER B C 1
ATOM 2032 O O . SER B 1 117 ? -5.082 -4.59 1.747 1 98.62 117 SER B O 1
ATOM 2034 N N . ILE B 1 118 ? -4.305 -2.666 0.791 1 98.38 118 ILE B N 1
ATOM 2035 C CA . ILE B 1 118 ? -5.473 -2.447 -0.057 1 98.38 118 ILE B CA 1
ATOM 2036 C C . ILE B 1 118 ? -5.039 -1.826 -1.383 1 98.38 118 ILE B C 1
ATOM 2038 O O . ILE B 1 118 ? -4.113 -1.014 -1.421 1 98.38 118 ILE B O 1
ATOM 2042 N N . ALA B 1 119 ? -5.656 -2.26 -2.438 1 97.56 119 ALA B N 1
ATOM 2043 C CA . ALA B 1 119 ? -5.48 -1.692 -3.771 1 97.56 119 ALA B CA 1
ATOM 2044 C C . ALA B 1 119 ? -6.824 -1.523 -4.477 1 97.56 119 ALA B C 1
ATOM 2046 O O . ALA B 1 119 ? -7.719 -2.361 -4.332 1 97.56 119 ALA B O 1
ATOM 2047 N N . VAL B 1 120 ? -6.926 -0.475 -5.211 1 95.12 120 VAL B N 1
ATOM 2048 C CA . VAL B 1 120 ? -8.156 -0.197 -5.945 1 95.12 120 VAL B CA 1
ATOM 2049 C C . VAL B 1 120 ? -7.844 -0.039 -7.434 1 95.12 120 VAL B C 1
ATOM 2051 O O . VAL B 1 120 ? -6.84 0.576 -7.801 1 95.12 120 VAL B O 1
ATOM 2054 N N . CYS B 1 121 ? -8.75 -0.55 -8.242 1 91.25 121 CYS B N 1
ATOM 2055 C CA . CYS B 1 121 ? -8.539 -0.431 -9.68 1 91.25 121 CYS B CA 1
ATOM 2056 C C . CYS B 1 121 ? -8.805 0.995 -10.148 1 91.25 121 CYS B C 1
ATOM 2058 O O . CYS B 1 121 ? -9.578 1.727 -9.531 1 91.25 121 CYS B O 1
ATOM 2060 N N . VAL B 1 122 ? -8.25 1.285 -11.289 1 83.81 122 VAL B N 1
ATOM 2061 C CA . VAL B 1 122 ? -8.25 2.656 -11.789 1 83.81 122 VAL B CA 1
ATOM 2062 C C . VAL B 1 122 ? -9.672 3.059 -12.195 1 83.81 122 VAL B C 1
ATOM 2064 O O . VAL B 1 122 ? -10.031 4.234 -12.117 1 83.81 122 VAL B O 1
ATOM 2067 N N . ASN B 1 123 ? -10.445 2.111 -12.547 1 84.94 123 ASN B N 1
ATOM 2068 C CA . ASN B 1 123 ? -11.805 2.459 -12.953 1 84.94 123 ASN B CA 1
ATOM 2069 C C . ASN B 1 123 ? -12.789 2.318 -11.789 1 84.94 123 ASN B C 1
ATOM 2071 O O . ASN B 1 123 ? -13.992 2.537 -11.961 1 84.94 123 ASN B O 1
ATOM 2075 N N . GLY B 1 124 ? -12.234 1.885 -10.68 1 84.31 124 GLY B N 1
ATOM 2076 C CA . GLY B 1 124 ? -13.023 1.83 -9.461 1 84.31 124 GLY B CA 1
ATOM 2077 C C . GLY B 1 124 ? -13.93 0.614 -9.383 1 84.31 124 GLY B C 1
ATOM 2078 O O . GLY B 1 124 ? -14.742 0.492 -8.469 1 84.31 124 GLY B O 1
ATOM 2079 N N . SER B 1 125 ? -13.781 -0.379 -10.266 1 86.12 125 SER B N 1
ATOM 2080 C CA . SER B 1 125 ? -14.719 -1.498 -10.359 1 86.12 125 SER B CA 1
ATOM 2081 C C . SER B 1 125 ? -14.414 -2.559 -9.305 1 86.12 125 SER B C 1
ATOM 2083 O O . SER B 1 125 ? -15.266 -3.393 -8.992 1 86.12 125 SER B O 1
ATOM 2085 N N . ALA B 1 126 ? -13.164 -2.523 -8.836 1 91.25 126 ALA B N 1
ATOM 2086 C CA . ALA B 1 126 ? -12.789 -3.561 -7.875 1 91.25 126 ALA B CA 1
ATOM 2087 C C . ALA B 1 126 ? -11.781 -3.029 -6.863 1 91.25 126 ALA B C 1
ATOM 2089 O O . ALA B 1 126 ? -10.992 -2.129 -7.172 1 91.25 126 ALA B O 1
ATOM 2090 N N . LEU B 1 127 ? -11.852 -3.6 -5.719 1 93.88 127 LEU B N 1
ATOM 2091 C CA . LEU B 1 127 ? -10.922 -3.348 -4.625 1 93.88 127 LEU B CA 1
ATOM 2092 C C . LEU B 1 127 ? -10.406 -4.656 -4.039 1 93.88 127 LEU B C 1
ATOM 2094 O O . LEU B 1 127 ? -11.156 -5.625 -3.908 1 93.88 127 LEU B O 1
ATOM 2098 N N . TYR B 1 128 ? -9.125 -4.688 -3.76 1 95.75 128 TYR B N 1
ATOM 2099 C CA . TYR B 1 128 ? -8.508 -5.875 -3.178 1 95.75 128 TYR B CA 1
ATOM 2100 C C . TYR B 1 128 ? -7.945 -5.574 -1.793 1 95.75 128 TYR B C 1
ATOM 2102 O O . TYR B 1 128 ? -7.375 -4.504 -1.567 1 95.75 128 TYR B O 1
ATOM 2110 N N . VAL B 1 129 ? -8.125 -6.496 -0.868 1 97.19 129 VAL B N 1
ATOM 2111 C CA . VAL B 1 129 ? -7.57 -6.387 0.479 1 97.19 129 VAL B CA 1
ATOM 2112 C C . VAL B 1 129 ? -6.789 -7.656 0.82 1 97.19 129 VAL B C 1
ATOM 2114 O O . VAL B 1 129 ? -7.289 -8.766 0.64 1 97.19 129 VAL B O 1
ATOM 2117 N N . SER B 1 130 ? -5.539 -7.469 1.197 1 97.25 130 SER B N 1
ATOM 2118 C CA . SER B 1 130 ? -4.777 -8.609 1.709 1 97.25 130 SER B CA 1
ATOM 2119 C C . SER B 1 130 ? -4.93 -8.734 3.221 1 97.25 130 SER B C 1
ATOM 2121 O O . SER B 1 130 ? -4.926 -7.734 3.939 1 97.25 130 SER B O 1
ATOM 2123 N N . GLU B 1 131 ? -5.102 -9.914 3.723 1 95.19 131 GLU B N 1
ATOM 2124 C CA . GLU B 1 131 ? -5.133 -10.227 5.148 1 95.19 131 GLU B CA 1
ATOM 2125 C C . GLU B 1 131 ? -3.967 -11.125 5.543 1 95.19 131 GLU B C 1
ATOM 2127 O O . GLU B 1 131 ? -3.648 -12.086 4.836 1 95.19 131 GLU B O 1
ATOM 2132 N N . ILE B 1 132 ? -3.342 -10.727 6.629 1 95.69 132 ILE B N 1
ATOM 2133 C CA . ILE B 1 132 ? -2.264 -11.547 7.172 1 95.69 132 ILE B CA 1
ATOM 2134 C C . ILE B 1 132 ? -2.812 -12.477 8.25 1 95.69 132 ILE B C 1
ATOM 2136 O O . ILE B 1 132 ? -3.395 -12.016 9.234 1 95.69 132 ILE B O 1
ATOM 2140 N N . GLY B 1 133 ? -2.676 -13.758 8.07 1 90.38 133 GLY B N 1
ATOM 2141 C CA . GLY B 1 133 ? -3.1 -14.758 9.031 1 90.38 133 GLY B CA 1
ATOM 2142 C C . GLY B 1 133 ? -1.94 -15.43 9.75 1 90.38 133 GLY B C 1
ATOM 2143 O O . GLY B 1 133 ? -0.811 -14.938 9.703 1 90.38 133 GLY B O 1
ATOM 2144 N N . THR B 1 134 ? -2.318 -16.438 10.523 1 84.75 134 THR B N 1
ATOM 2145 C CA . THR B 1 134 ? -1.334 -17.156 11.328 1 84.75 134 THR B CA 1
ATOM 2146 C C . THR B 1 134 ? -0.648 -18.25 10.5 1 84.75 134 THR B C 1
ATOM 2148 O O . THR B 1 134 ? 0.404 -18.75 10.891 1 84.75 134 THR B O 1
ATOM 2151 N N . ASN B 1 135 ? -1.286 -18.609 9.414 1 81.81 135 ASN B N 1
ATOM 2152 C CA . ASN B 1 135 ? -0.705 -19.594 8.508 1 81.81 135 ASN B CA 1
ATOM 2153 C C . ASN B 1 135 ? -1.171 -19.391 7.074 1 81.81 135 ASN B C 1
ATOM 2155 O O . ASN B 1 135 ? -1.868 -18.422 6.777 1 81.81 135 ASN B O 1
ATOM 2159 N N . HIS B 1 136 ? -0.702 -20.281 6.184 1 79.19 136 HIS B N 1
ATOM 2160 C CA . HIS B 1 136 ? -0.94 -20.125 4.754 1 79.19 136 HIS B CA 1
ATOM 2161 C C . HIS B 1 136 ? -2.43 -20.188 4.434 1 79.19 136 HIS B C 1
ATOM 2163 O O . HIS B 1 136 ? -2.879 -19.625 3.434 1 79.19 136 HIS B O 1
ATOM 2169 N N . GLN B 1 137 ? -3.189 -20.828 5.324 1 76.94 137 GLN B N 1
ATOM 2170 C CA . GLN B 1 137 ? -4.617 -20.984 5.07 1 76.94 137 GLN B CA 1
ATOM 2171 C C . GLN B 1 137 ? -5.395 -19.75 5.496 1 76.94 137 GLN B C 1
ATOM 2173 O O . GLN B 1 137 ? -6.535 -19.547 5.074 1 76.94 137 GLN B O 1
ATOM 2178 N N . THR B 1 138 ? -4.691 -18.938 6.27 1 84 138 THR B N 1
ATOM 2179 C CA . THR B 1 138 ? -5.43 -17.797 6.809 1 84 138 THR B CA 1
ATOM 2180 C C . THR B 1 138 ? -4.945 -16.5 6.184 1 84 138 THR B C 1
ATOM 2182 O O . THR B 1 138 ? -5.535 -15.438 6.406 1 84 138 THR B O 1
ATOM 2185 N N . ASN B 1 139 ? -3.883 -16.641 5.418 1 89.62 139 ASN B N 1
ATOM 2186 C CA . ASN B 1 139 ? -3.584 -15.539 4.508 1 89.62 139 ASN B CA 1
ATOM 2187 C C . ASN B 1 139 ? -4.598 -15.461 3.369 1 89.62 139 ASN B C 1
ATOM 2189 O O . ASN B 1 139 ? -4.883 -16.469 2.719 1 89.62 139 ASN B O 1
ATOM 2193 N N . ARG B 1 140 ? -5.141 -14.273 3.203 1 89.5 140 ARG B N 1
ATOM 2194 C CA . ARG B 1 140 ? -6.203 -14.156 2.211 1 89.5 140 ARG B CA 1
ATOM 2195 C C . ARG B 1 140 ? -6.078 -12.859 1.42 1 89.5 140 ARG B C 1
ATOM 2197 O O . ARG B 1 140 ? -5.605 -11.852 1.946 1 89.5 140 ARG B O 1
ATOM 2204 N N . ILE B 1 141 ? -6.504 -13 0.161 1 94.19 141 ILE B N 1
ATOM 2205 C CA . ILE B 1 141 ? -6.773 -11.812 -0.645 1 94.19 141 ILE B CA 1
ATOM 2206 C C . ILE B 1 141 ? -8.266 -11.727 -0.955 1 94.19 141 ILE B C 1
ATOM 2208 O O . ILE B 1 141 ? -8.836 -12.648 -1.55 1 94.19 141 ILE B O 1
ATOM 2212 N N . TRP B 1 142 ? -8.836 -10.672 -0.495 1 93.31 142 TRP B N 1
ATOM 2213 C CA . TRP B 1 142 ? -10.242 -10.406 -0.778 1 93.31 142 TRP B CA 1
ATOM 2214 C C . TRP B 1 142 ? -10.391 -9.508 -2.002 1 93.31 142 TRP B C 1
ATOM 2216 O O . TRP B 1 142 ? -9.633 -8.547 -2.172 1 93.31 142 TRP B O 1
ATOM 2226 N N . LYS B 1 143 ? -11.367 -9.867 -2.785 1 91.88 143 LYS B N 1
ATOM 2227 C CA . LYS B 1 143 ? -11.773 -9.023 -3.904 1 91.88 143 LYS B CA 1
ATOM 2228 C C . LYS B 1 143 ? -13.18 -8.477 -3.705 1 91.88 143 LYS B C 1
ATOM 2230 O O . LYS B 1 143 ? -14.125 -9.25 -3.502 1 91.88 143 LYS B O 1
ATOM 2235 N N . TYR B 1 144 ? -13.305 -7.203 -3.703 1 89.62 144 TYR B N 1
ATOM 2236 C CA . TYR B 1 144 ? -14.578 -6.504 -3.621 1 89.62 144 TYR B CA 1
ATOM 2237 C C . TYR B 1 144 ? -14.938 -5.871 -4.961 1 89.62 144 TYR B C 1
ATOM 2239 O O . TYR B 1 144 ? -14.188 -5.043 -5.488 1 89.62 144 TYR B O 1
ATOM 2247 N N . VAL B 1 145 ? -16.016 -6.293 -5.457 1 86.5 145 VAL B N 1
ATOM 2248 C CA . VAL B 1 145 ? -16.516 -5.699 -6.695 1 86.5 145 VAL B CA 1
ATOM 2249 C C . VAL B 1 145 ? -17.578 -4.645 -6.375 1 86.5 145 VAL B C 1
ATOM 2251 O O . VAL B 1 145 ? -18.562 -4.934 -5.695 1 86.5 145 VAL B O 1
ATOM 2254 N N . LEU B 1 146 ? -17.234 -3.441 -6.738 1 72.56 146 LEU B N 1
ATOM 2255 C CA . LEU B 1 146 ? -18.141 -2.33 -6.473 1 72.56 146 LEU B CA 1
ATOM 2256 C C . LEU B 1 146 ? -19.328 -2.361 -7.426 1 72.56 146 LEU B C 1
ATOM 2258 O O . LEU B 1 146 ? -19.156 -2.525 -8.633 1 72.56 146 LEU B O 1
ATOM 2262 N N . VAL B 1 147 ? -20.562 -2.664 -6.848 1 68.19 147 VAL B N 1
ATOM 2263 C CA . VAL B 1 147 ? -21.781 -2.729 -7.641 1 68.19 147 VAL B CA 1
ATOM 2264 C C . VAL B 1 147 ? -22.453 -1.356 -7.664 1 68.19 147 VAL B C 1
ATOM 2266 O O . VAL B 1 147 ? -22.359 -0.594 -6.699 1 68.19 147 VAL B O 1
#

Organism: Lucilia cuprina (NCBI:txid7375)

Secondary structure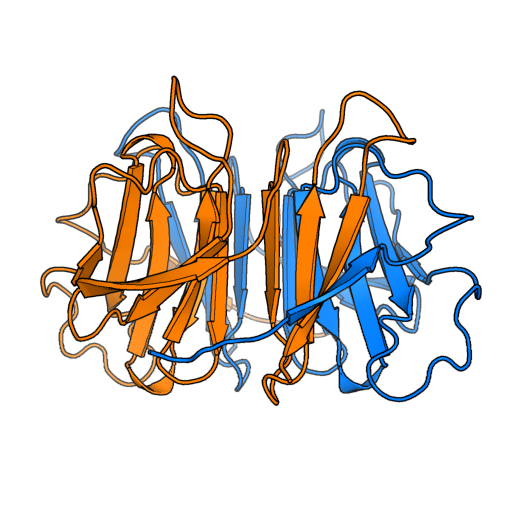 (DSSP, 8-state):
----PEEEEE---TT---S-EEEEEEEGGGTEEEEEEGGGTEEEE-B--SS-STTTTSPPEEE--TTT-SEEEEEEETTEEEEEE---TT----EEEEETTTTEEEEEE---SSEEEEEE-TTSSEEEEEE--SSTTT-EEEEEEE-/-----EEEEE---TT---S-EEEEEEEGGGTEEEEEEGGGTEEEE-B--SS-STTTTSPPEEE--TTT-SEEEEEEETTEEEEEE---TT----EEEEETTTTEEEEEE---SSEEEEEE-TTSSEEEEEE--SSTTT-EEEEEEE-

InterPro domains:
  IPR011042 Six-bladed beta-propeller, TolB-like [G3DSA:2.120.10.30] (14-147)

Nearest PDB structures (foldseek):
  6g5m-assembly2_D  TM=7.713E-01  e=3.012E-05  Thioalkalivibrio paradoxus ARh 1
  6g5m-assembly2_A  TM=7.492E-01  e=3.012E-05  Thioalkalivibrio paradoxus ARh 1
  8p3m-assembly4_V  TM=7.477E-01  e=2.546E-05  Thioalkalivibrio paradoxus ARh 1
  5f75-assembly1_A  TM=7.696E-01  e=7.801E-05  Thioalkalivibrio paradoxus
  6sji-assembly1_A  TM=7.660E-01  e=1.092E-04  Thioalkalivibrio paradoxus ARh 1

Foldseek 3Di:
DPPPDDDDDDQDDPPDDAACQQEWEDQVVVQWIWTQSFQVLKIWIARNQPPHCPCRVPGTQIAHDPQRHGWAEWEDAHQKIKTWHADDPPHFTWIFIDRSVVSYTPDTDDGDHAWHYKYADHVRQKIWTWGDDPDPVRTDIDIDGDD/DPPPDDDDDDQDDPPDDAACQQEWEDQVVVQWIWTQSFQVLKIWIARNQPPHCPCRVPGTQIAHDPQRHGWAEWEDAHQKIKTWHADDPPHFTWIFIDRSVVSYTPDTDDGDHAWHYKYADHVRQKIWTWGDDPDPVRTDIDIDGDD